Protein AF-A0A3R7FLR7-F1 (afdb_monomer_lite)

Radius of gyration: 26.0 Å; chains: 1; bounding box: 58×40×78 Å

Organism: Aphanomyces astaci (NCBI:txid112090)

Sequence (305 aa):
MIAMSFGPIDARSSDVTTRKYFITPIFLHVASAAGANMVLDEEVRGMRVRVHGRLDFVLVCGVTRICLVQPTDGDMTQAMADVLLACEAVADAEDAAVVYGIATDCLSWVFVKREPSHILTAEMSLQVDDDRHLTHESLQRVAETIHAMLMVMNKSFGEVRSLDPRSRTAALAQTASRALGANSAFRKCFEVHQRSFVTTMMHVWPIAAALASAVRGIPLPSCGHWTPDFPADRHYNTTPTISTDKLNVHLIPHTHDDPGWLLTVDQYFTQEVDYILDTVVTELQKDPNRRFMYVEQAFFQRWYG

Foldseek 3Di:
DPPDPDDQDPLVPLDPVSQLVVCVVLVVVLCVVQVWDKDAFDWFAAPLLRFIQTFGMWTGHPLAIEGEDEDNRRPQQVRQLSQFSNQQSCCRRVVNQWHWYWYDSPFKIWIWIDGPFFIDIDIAGFDADPSRDTDPVSSVVVSVVVNCSSCLPVVLVVVLVPDDPVCNVVSVVVSVVVSVVCVVVVCCVVVVVVPPPPDDDDDDDPPPPVVVVPPPPPPPPPPPPDDDDADPVNDDDLDDDDDPVDDRDDDEAEDDQRCTRRGHNVNSLVPPVLVVVVVVVVVCVVDVSDDYDYDRVSNVVVNPD

Structure (mmCIF, N/CA/C/O backbone):
data_AF-A0A3R7FLR7-F1
#
_entry.id   AF-A0A3R7FLR7-F1
#
loop_
_atom_site.group_PDB
_atom_site.id
_atom_site.type_symbol
_atom_site.label_atom_id
_atom_site.label_alt_id
_atom_site.label_comp_id
_atom_site.label_asym_id
_atom_site.label_entity_id
_atom_site.label_seq_id
_atom_site.pdbx_PDB_ins_code
_atom_site.Cartn_x
_atom_site.Cartn_y
_atom_site.Cartn_z
_atom_site.occupancy
_atom_site.B_iso_or_equiv
_atom_site.auth_seq_id
_atom_site.auth_comp_id
_atom_site.auth_asym_id
_atom_site.auth_atom_id
_atom_site.pdbx_PDB_model_num
ATOM 1 N N . MET A 1 1 ? 19.047 -7.543 30.570 1.00 29.02 1 MET A N 1
ATOM 2 C CA . MET A 1 1 ? 20.191 -8.220 29.929 1.00 29.02 1 MET A CA 1
ATOM 3 C C . MET A 1 1 ? 19.606 -9.353 29.104 1.00 29.02 1 MET A C 1
ATOM 5 O O . MET A 1 1 ? 19.078 -10.292 29.686 1.00 29.02 1 MET A O 1
ATOM 9 N N . ILE A 1 2 ? 19.542 -9.192 27.780 1.00 33.31 2 ILE A N 1
ATOM 10 C CA . ILE A 1 2 ? 18.995 -10.212 26.878 1.00 33.31 2 ILE A CA 1
ATOM 11 C C . ILE A 1 2 ? 20.067 -11.297 26.746 1.00 33.31 2 ILE A C 1
ATOM 13 O O . ILE A 1 2 ? 20.994 -11.163 25.960 1.00 33.31 2 ILE A O 1
ATOM 17 N N . ALA A 1 3 ? 19.973 -12.348 27.558 1.00 29.47 3 ALA A N 1
ATOM 18 C CA . ALA A 1 3 ? 20.674 -13.601 27.308 1.00 29.47 3 ALA A CA 1
ATOM 19 C C . ALA A 1 3 ? 19.721 -14.506 26.521 1.00 29.47 3 ALA A C 1
ATOM 21 O O . ALA A 1 3 ? 19.123 -15.428 27.066 1.00 29.47 3 ALA A O 1
ATOM 22 N N . MET A 1 4 ? 19.502 -14.177 25.248 1.00 42.75 4 MET A N 1
ATOM 23 C CA . MET A 1 4 ? 18.886 -15.112 24.314 1.00 42.75 4 MET A CA 1
ATOM 24 C C . MET A 1 4 ? 20.031 -15.832 23.620 1.00 42.75 4 MET A C 1
ATOM 26 O O . MET A 1 4 ? 20.779 -15.230 22.856 1.00 42.75 4 MET A O 1
ATOM 30 N N . SER A 1 5 ? 20.218 -17.106 23.954 1.00 35.47 5 SER A N 1
ATOM 31 C CA . SER A 1 5 ? 21.124 -17.988 23.230 1.00 35.47 5 SER A CA 1
ATOM 32 C C . SER A 1 5 ? 20.538 -18.225 21.839 1.00 35.47 5 SER A C 1
ATOM 34 O O . SER A 1 5 ? 19.760 -19.159 21.635 1.00 35.47 5 SER A O 1
ATOM 36 N N . PHE A 1 6 ? 20.850 -17.347 20.891 1.00 47.06 6 PHE A N 1
ATOM 37 C CA . PHE A 1 6 ? 20.602 -17.622 19.486 1.00 47.06 6 PHE A CA 1
ATOM 38 C C . PHE A 1 6 ? 21.570 -18.738 19.084 1.00 47.06 6 PHE A C 1
ATOM 40 O O . PHE A 1 6 ? 22.784 -18.564 19.146 1.00 47.06 6 PHE A O 1
ATOM 47 N N . GLY A 1 7 ? 21.046 -19.915 18.732 1.00 44.75 7 GLY A N 1
ATOM 48 C CA . GLY A 1 7 ? 21.822 -20.875 17.944 1.00 44.75 7 GLY A CA 1
ATOM 49 C C . GLY A 1 7 ? 22.237 -20.246 16.602 1.00 44.75 7 GLY A C 1
ATOM 50 O O . GLY A 1 7 ? 21.751 -19.160 16.272 1.00 44.75 7 GLY A O 1
ATOM 51 N N . PRO A 1 8 ? 23.122 -20.893 15.820 1.00 47.28 8 PRO A N 1
ATOM 52 C CA . PRO A 1 8 ? 23.585 -20.343 14.550 1.00 47.28 8 PRO A CA 1
ATOM 53 C C . PRO A 1 8 ? 22.390 -19.970 13.667 1.00 47.28 8 PRO A C 1
ATOM 55 O O . PRO A 1 8 ? 21.491 -20.772 13.418 1.00 47.28 8 PRO A O 1
ATOM 58 N N . ILE A 1 9 ? 22.379 -18.703 13.275 1.00 54.22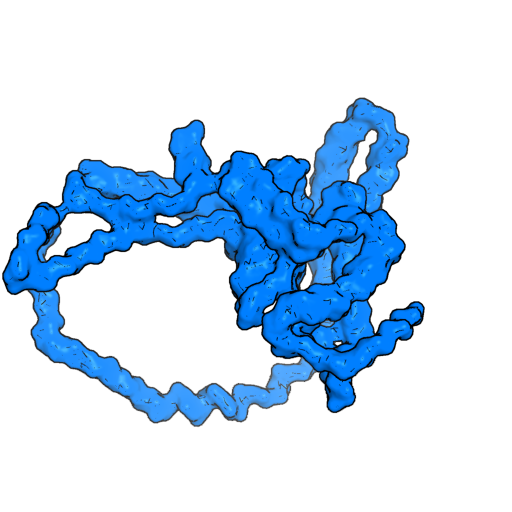 9 ILE A N 1
ATOM 59 C CA . ILE A 1 9 ? 21.252 -18.004 12.673 1.00 54.22 9 ILE A CA 1
ATOM 60 C C . ILE A 1 9 ? 21.119 -18.432 11.212 1.00 54.22 9 ILE A C 1
ATOM 62 O O . ILE A 1 9 ? 22.056 -18.252 10.436 1.00 54.22 9 ILE A O 1
ATOM 66 N N . ASP A 1 10 ? 19.945 -18.924 10.813 1.00 56.38 10 ASP A N 1
ATOM 67 C CA . ASP A 1 10 ? 19.584 -19.046 9.397 1.00 56.38 10 ASP A CA 1
ATOM 68 C C . ASP A 1 10 ? 18.580 -17.955 9.006 1.00 56.38 10 ASP A C 1
ATOM 70 O O . ASP A 1 10 ? 17.444 -18.213 8.617 1.00 56.38 10 ASP A O 1
ATOM 74 N N . ALA A 1 11 ? 19.003 -16.692 9.124 1.00 53.56 11 ALA A N 1
ATOM 75 C CA . ALA A 1 11 ? 18.242 -15.529 8.651 1.00 53.56 11 ALA A CA 1
ATOM 76 C C . ALA A 1 11 ? 18.077 -15.513 7.118 1.00 53.56 11 ALA A C 1
ATOM 78 O O . ALA A 1 11 ? 17.397 -14.652 6.577 1.00 53.56 11 ALA A O 1
ATOM 79 N N . ARG A 1 12 ? 18.707 -16.465 6.417 1.00 54.91 12 ARG A N 1
ATOM 80 C CA . ARG A 1 12 ? 18.528 -16.718 4.985 1.00 54.91 12 ARG A CA 1
ATOM 81 C C . ARG A 1 12 ? 17.619 -17.916 4.713 1.00 54.91 12 ARG A C 1
ATOM 83 O O . ARG A 1 12 ? 17.456 -18.277 3.549 1.00 54.91 12 ARG A O 1
ATOM 90 N N . SER A 1 13 ? 17.034 -18.519 5.752 1.00 62.72 13 SER A N 1
ATOM 91 C CA . SER A 1 13 ? 16.074 -19.601 5.587 1.00 62.72 13 SER A CA 1
ATOM 92 C C . SER A 1 13 ? 14.927 -19.102 4.722 1.00 62.72 13 SER A C 1
ATOM 94 O O . SER A 1 13 ? 14.307 -18.078 5.023 1.00 62.72 13 SER A O 1
ATOM 96 N N . SER A 1 14 ? 14.645 -19.825 3.641 1.00 62.88 14 SER A N 1
ATOM 97 C CA . SER A 1 14 ? 13.494 -19.559 2.779 1.00 62.88 14 SER A CA 1
ATOM 98 C C . SER A 1 14 ? 12.171 -19.846 3.495 1.00 62.88 14 SER A C 1
ATOM 100 O O . SER A 1 14 ? 11.143 -19.288 3.113 1.00 62.88 14 SER A O 1
ATOM 102 N N . ASP A 1 15 ? 12.193 -20.616 4.587 1.00 70.81 15 ASP A N 1
ATOM 103 C CA . ASP A 1 15 ? 11.013 -20.936 5.383 1.00 70.81 15 ASP A CA 1
ATOM 104 C C . ASP A 1 15 ? 10.566 -19.751 6.257 1.00 70.81 15 ASP A C 1
ATOM 106 O O . ASP A 1 15 ? 11.230 -19.348 7.218 1.00 70.81 15 ASP A O 1
ATOM 110 N N . VAL A 1 16 ? 9.382 -19.224 5.934 1.00 68.81 16 VAL A N 1
ATOM 111 C CA . VAL A 1 16 ? 8.694 -18.154 6.675 1.00 68.81 16 VAL A CA 1
ATOM 112 C C . VAL A 1 16 ? 8.513 -18.538 8.148 1.00 68.81 16 VAL A C 1
ATOM 114 O O . VAL A 1 16 ? 8.672 -17.694 9.026 1.00 68.81 16 VAL A O 1
ATOM 117 N N . THR A 1 17 ? 8.242 -19.811 8.446 1.00 72.69 17 THR A N 1
ATOM 118 C CA . THR A 1 17 ? 7.998 -20.293 9.815 1.00 72.69 17 THR A CA 1
ATOM 119 C C . THR A 1 17 ? 9.243 -20.133 10.685 1.00 72.69 17 THR A C 1
ATOM 121 O O . THR A 1 17 ? 9.179 -19.603 11.795 1.00 72.69 17 THR A O 1
ATOM 124 N N . THR A 1 18 ? 10.402 -20.521 10.155 1.00 74.19 18 THR A N 1
ATOM 125 C CA . THR A 1 18 ? 11.703 -20.322 10.802 1.00 74.19 18 THR A CA 1
ATOM 126 C C . THR A 1 18 ? 11.975 -18.834 11.064 1.00 74.19 18 THR A C 1
ATOM 128 O O . THR A 1 18 ? 12.400 -18.468 12.164 1.00 74.19 18 THR A O 1
ATOM 131 N N . ARG A 1 19 ? 11.654 -17.953 10.106 1.00 75.75 19 ARG A N 1
ATOM 132 C CA . ARG A 1 19 ? 11.790 -16.494 10.275 1.00 75.75 19 ARG A CA 1
ATOM 133 C C . ARG A 1 19 ? 10.839 -15.927 11.338 1.00 75.75 19 ARG A C 1
ATOM 135 O O . ARG A 1 19 ? 11.253 -15.049 12.098 1.00 75.75 19 ARG A O 1
ATOM 142 N N . LYS A 1 20 ? 9.612 -16.449 11.463 1.00 80.44 20 LYS A N 1
ATOM 143 C CA . LYS A 1 20 ? 8.661 -16.069 12.529 1.00 80.44 20 LYS A CA 1
ATOM 144 C C . LYS A 1 20 ? 9.235 -16.358 13.912 1.00 80.44 20 LYS A C 1
ATOM 146 O O . LYS A 1 20 ? 9.257 -15.472 14.770 1.00 80.44 20 LYS A O 1
ATOM 151 N N . TYR A 1 21 ? 9.767 -17.563 14.127 1.00 80.50 21 TYR A N 1
ATOM 152 C CA . TYR A 1 21 ? 10.400 -17.932 15.400 1.00 80.50 21 TYR A CA 1
ATOM 153 C C . TYR A 1 21 ? 11.603 -17.054 15.744 1.00 80.50 21 TYR A C 1
ATOM 155 O O . TYR A 1 21 ? 11.857 -16.809 16.921 1.00 80.50 21 TYR A O 1
ATOM 163 N N . PHE A 1 22 ? 12.316 -16.555 14.734 1.00 78.12 22 PHE A N 1
ATOM 164 C CA . PHE A 1 22 ? 13.468 -15.687 14.933 1.00 78.12 22 PHE A CA 1
ATOM 165 C C . PHE A 1 22 ? 13.095 -14.288 15.433 1.00 78.12 22 PHE A C 1
ATOM 167 O O . PHE A 1 22 ? 13.733 -13.780 16.354 1.00 78.12 22 PHE A O 1
ATOM 174 N N . ILE A 1 23 ? 12.067 -13.660 14.852 1.00 83.50 23 ILE A N 1
ATOM 175 C CA . ILE A 1 23 ? 11.676 -12.294 15.234 1.00 83.50 23 ILE A CA 1
ATOM 176 C C . ILE A 1 23 ? 10.808 -12.259 16.495 1.00 83.50 23 ILE A C 1
ATOM 178 O O . ILE A 1 23 ? 10.868 -11.290 17.252 1.00 83.50 23 ILE A O 1
ATOM 182 N N . THR A 1 24 ? 10.049 -13.327 16.768 1.00 85.06 24 THR A N 1
ATOM 183 C CA . THR A 1 24 ? 9.118 -13.417 17.910 1.00 85.06 24 THR A CA 1
ATOM 184 C C . THR A 1 24 ? 9.724 -12.959 19.247 1.00 85.06 24 THR A C 1
ATOM 186 O O . THR A 1 24 ? 9.066 -12.194 19.951 1.00 85.06 24 THR A O 1
ATOM 189 N N . PRO A 1 25 ? 10.959 -13.339 19.634 1.00 86.00 25 PRO A N 1
ATOM 190 C CA . PRO A 1 25 ? 11.536 -12.927 20.910 1.00 86.00 25 PRO A CA 1
ATOM 191 C C . PRO A 1 25 ? 11.783 -11.416 21.019 1.00 86.00 25 PRO A C 1
ATOM 193 O O . PRO A 1 25 ? 11.638 -10.858 22.107 1.00 86.00 25 PRO A O 1
ATOM 196 N N . ILE A 1 26 ? 12.101 -10.742 19.906 1.00 86.75 26 ILE A N 1
ATOM 197 C CA . ILE A 1 26 ? 12.243 -9.278 19.852 1.00 86.75 26 ILE A CA 1
ATOM 198 C C . ILE A 1 26 ? 10.891 -8.638 20.174 1.00 86.75 26 ILE A C 1
ATOM 200 O O . ILE A 1 26 ? 10.790 -7.799 21.070 1.00 86.75 26 ILE A O 1
ATOM 204 N N . PHE A 1 27 ? 9.839 -9.087 19.488 1.00 88.75 27 PHE A N 1
ATOM 205 C CA . PHE A 1 27 ? 8.481 -8.583 19.672 1.00 88.75 27 PHE A CA 1
ATOM 206 C C . PHE A 1 27 ? 7.934 -8.877 21.062 1.00 88.75 27 PHE A C 1
ATOM 208 O O . PHE A 1 27 ? 7.370 -7.986 21.688 1.00 88.75 27 PHE A O 1
ATOM 215 N N . LEU A 1 28 ? 8.163 -10.079 21.590 1.00 86.62 28 LEU A N 1
ATOM 216 C CA . LEU A 1 28 ? 7.751 -10.452 22.939 1.00 86.62 28 LEU A CA 1
ATOM 217 C C . LEU A 1 28 ? 8.452 -9.593 24.000 1.00 86.62 28 LEU A C 1
ATOM 219 O O . LEU A 1 28 ? 7.818 -9.159 24.963 1.00 86.62 28 LEU A O 1
ATOM 223 N N . HIS A 1 29 ? 9.745 -9.306 23.813 1.00 86.44 29 HIS A N 1
ATOM 224 C CA . HIS A 1 29 ? 10.489 -8.418 24.700 1.00 86.44 29 HIS A CA 1
ATOM 225 C C . HIS A 1 29 ? 9.919 -6.996 24.681 1.00 86.44 29 HIS A C 1
ATOM 227 O O . HIS A 1 29 ? 9.624 -6.440 25.740 1.00 86.44 29 HIS A O 1
ATOM 233 N N . VAL A 1 30 ? 9.714 -6.429 23.488 1.00 88.81 30 VAL A N 1
ATOM 234 C CA . VAL A 1 30 ? 9.149 -5.083 23.332 1.00 88.81 30 VAL A CA 1
ATOM 235 C C . VAL A 1 30 ? 7.723 -5.019 23.877 1.00 88.81 30 VAL A C 1
ATOM 237 O O . VAL A 1 30 ? 7.394 -4.080 24.598 1.00 88.81 30 VAL A O 1
ATOM 240 N N . ALA A 1 31 ? 6.896 -6.030 23.605 1.00 87.81 31 ALA A N 1
ATOM 241 C CA . ALA A 1 31 ? 5.531 -6.127 24.105 1.00 87.81 31 ALA A CA 1
ATOM 242 C C . ALA A 1 31 ? 5.497 -6.151 25.636 1.00 87.81 31 ALA A C 1
ATOM 244 O O . ALA A 1 31 ? 4.783 -5.362 26.254 1.00 87.81 31 ALA A O 1
ATOM 245 N N . SER A 1 32 ? 6.339 -6.982 26.257 1.00 87.88 32 SER A N 1
ATOM 246 C CA . SER A 1 32 ? 6.462 -7.047 27.713 1.00 87.88 32 SER A CA 1
ATOM 247 C C . SER A 1 32 ? 6.948 -5.729 28.316 1.00 87.88 32 SER A C 1
ATOM 249 O O . SER A 1 32 ? 6.426 -5.322 29.352 1.00 87.88 32 SER A O 1
ATOM 251 N N . ALA A 1 33 ? 7.932 -5.066 27.702 1.00 84.81 33 ALA A N 1
ATOM 252 C CA . ALA A 1 33 ? 8.451 -3.786 28.182 1.00 84.81 33 ALA A CA 1
ATOM 253 C C . ALA A 1 33 ? 7.414 -2.658 28.050 1.00 84.81 33 ALA A C 1
ATOM 255 O O . ALA A 1 33 ? 7.333 -1.780 28.908 1.00 84.81 33 ALA A O 1
ATOM 256 N N . ALA A 1 34 ? 6.599 -2.710 26.996 1.00 83.06 34 ALA A N 1
ATOM 257 C CA . ALA A 1 34 ? 5.580 -1.717 26.694 1.00 83.06 34 ALA A CA 1
ATOM 258 C C . ALA A 1 34 ? 4.224 -1.960 27.376 1.00 83.06 34 ALA A C 1
ATOM 260 O O . ALA A 1 34 ? 3.354 -1.090 27.319 1.00 83.06 34 ALA A O 1
ATOM 261 N N . GLY A 1 35 ? 4.004 -3.140 27.964 1.00 86.19 35 GLY A N 1
ATOM 262 C CA . GLY A 1 35 ? 2.664 -3.583 28.358 1.00 86.19 35 GLY A CA 1
ATOM 263 C C . GLY A 1 35 ? 1.711 -3.705 27.161 1.00 86.19 35 GLY A C 1
ATOM 264 O O . GLY A 1 35 ? 0.524 -3.409 27.286 1.00 86.19 35 GLY A O 1
ATOM 265 N N . ALA A 1 36 ? 2.240 -4.063 25.989 1.00 87.56 36 ALA A N 1
ATOM 266 C CA . ALA A 1 36 ? 1.476 -4.265 24.766 1.00 87.56 36 ALA A CA 1
ATOM 267 C C . ALA A 1 36 ? 1.053 -5.732 24.623 1.00 87.56 36 ALA A C 1
ATOM 269 O O . ALA A 1 36 ? 1.766 -6.643 25.043 1.00 87.56 36 ALA A O 1
ATOM 270 N N . ASN A 1 37 ? -0.089 -5.954 23.983 1.00 88.94 37 ASN A N 1
ATOM 271 C CA . ASN A 1 37 ? -0.525 -7.281 23.572 1.00 88.94 37 ASN A CA 1
ATOM 272 C C . ASN A 1 37 ? 0.067 -7.613 22.202 1.00 88.94 37 ASN A C 1
ATOM 274 O O . ASN A 1 37 ? 0.193 -6.732 21.353 1.00 88.94 37 ASN A O 1
ATOM 278 N N . MET A 1 38 ? 0.400 -8.882 21.987 1.00 88.94 38 MET A N 1
ATOM 279 C CA . MET A 1 38 ? 0.870 -9.389 20.702 1.00 88.94 38 MET A CA 1
ATOM 280 C C . MET A 1 38 ? -0.151 -10.383 20.151 1.00 88.94 38 MET A C 1
ATOM 282 O O . MET A 1 38 ? -0.531 -11.322 20.850 1.00 88.94 38 MET A O 1
ATOM 286 N N . VAL A 1 39 ? -0.583 -10.166 18.914 1.00 88.38 39 VAL A N 1
ATOM 287 C CA . VAL A 1 39 ? -1.470 -11.051 18.152 1.00 88.38 39 VAL A CA 1
ATOM 288 C C . VAL A 1 39 ? -0.678 -11.606 16.971 1.00 88.38 39 VAL A C 1
ATOM 290 O O . VAL A 1 39 ? 0.143 -10.895 16.393 1.00 88.38 39 VAL A O 1
ATOM 293 N N . LEU A 1 40 ? -0.880 -12.882 16.656 1.00 86.81 40 LEU A N 1
ATOM 294 C CA . LEU A 1 40 ? -0.225 -13.583 15.552 1.00 86.81 40 LEU A CA 1
ATOM 295 C C . LEU A 1 40 ? -1.254 -13.894 14.468 1.00 86.81 40 LEU A C 1
ATOM 297 O O . LEU A 1 40 ? -2.390 -14.223 14.811 1.00 86.81 40 LEU A O 1
ATOM 301 N N . ASP A 1 41 ? -0.829 -13.841 13.206 1.00 86.06 41 ASP A N 1
ATOM 302 C CA . ASP A 1 41 ? -1.612 -14.259 12.035 1.00 86.06 41 ASP A CA 1
ATOM 303 C C . ASP A 1 41 ? -3.019 -13.626 11.987 1.00 86.06 41 ASP A C 1
ATOM 305 O O . ASP A 1 41 ? -4.042 -14.309 11.899 1.00 86.06 41 ASP A O 1
ATOM 309 N N . GLU A 1 42 ? -3.075 -12.297 12.082 1.00 88.12 42 GLU A N 1
ATOM 310 C CA . GLU A 1 42 ? -4.327 -11.538 12.053 1.00 88.12 42 GLU A CA 1
ATOM 311 C C . GLU A 1 42 ? -4.706 -11.163 10.614 1.00 88.12 42 GLU A C 1
ATOM 313 O O . GLU A 1 42 ? -3.869 -10.728 9.822 1.00 88.12 42 GLU A O 1
ATOM 318 N N . GLU A 1 43 ? -5.990 -11.287 10.272 1.00 87.81 43 GLU A N 1
ATOM 319 C CA . GLU A 1 43 ? -6.536 -10.764 9.019 1.00 87.81 43 GLU A CA 1
ATOM 320 C C . GLU A 1 43 ? -7.500 -9.615 9.318 1.00 87.81 43 GLU A C 1
ATOM 322 O O . GLU A 1 43 ? -8.452 -9.768 10.087 1.00 87.81 43 GLU A O 1
ATOM 327 N N . VAL A 1 44 ? -7.267 -8.465 8.688 1.00 87.62 44 VAL A N 1
ATOM 328 C CA . VAL A 1 44 ? -8.076 -7.258 8.866 1.00 87.62 44 VAL A CA 1
ATOM 329 C C . VAL A 1 44 ? -8.712 -6.870 7.542 1.00 87.62 44 VAL A C 1
ATOM 331 O O . VAL A 1 44 ? -8.042 -6.767 6.516 1.00 87.62 44 VAL A O 1
ATOM 334 N N . ARG A 1 45 ? -10.027 -6.639 7.553 1.00 86.94 45 ARG A N 1
ATOM 335 C CA . ARG A 1 45 ? -10.799 -6.303 6.355 1.00 86.94 45 ARG A CA 1
ATOM 336 C C . ARG A 1 45 ? -11.233 -4.841 6.379 1.00 86.94 45 ARG A C 1
ATOM 338 O O . ARG A 1 45 ? -12.065 -4.465 7.201 1.00 86.94 45 ARG A O 1
ATOM 345 N N . GLY A 1 46 ? -10.735 -4.052 5.431 1.00 82.50 46 GLY A N 1
ATOM 346 C CA . GLY A 1 46 ? -11.190 -2.679 5.216 1.00 82.50 46 GLY A CA 1
ATOM 347 C C . GLY A 1 46 ? -12.617 -2.650 4.661 1.00 82.50 46 GLY A C 1
ATOM 348 O O . GLY A 1 46 ? -12.916 -3.300 3.655 1.00 82.50 46 GLY A O 1
ATOM 349 N N . MET A 1 47 ? -13.510 -1.901 5.308 1.00 77.50 47 MET A N 1
ATOM 350 C CA . MET A 1 47 ? -14.917 -1.770 4.916 1.00 77.50 47 MET A CA 1
ATOM 351 C C . MET A 1 47 ? -15.121 -0.862 3.691 1.00 77.50 47 MET A C 1
ATOM 353 O O . MET A 1 47 ? -15.881 -1.215 2.789 1.00 77.50 47 MET A O 1
ATOM 357 N N . ARG A 1 48 ? -14.440 0.288 3.640 1.00 71.88 48 ARG A N 1
ATOM 358 C CA . ARG A 1 48 ? -14.465 1.267 2.539 1.00 71.88 48 ARG A CA 1
ATOM 359 C C . ARG A 1 48 ? -13.397 0.981 1.486 1.00 71.88 48 ARG A C 1
ATOM 361 O O . ARG A 1 48 ? -13.628 1.196 0.301 1.00 71.88 48 ARG A O 1
ATOM 368 N N . VAL A 1 49 ? -12.217 0.513 1.893 1.00 70.25 49 VAL A N 1
ATOM 369 C CA . VAL A 1 49 ? -11.116 0.209 0.959 1.00 70.25 49 VAL A CA 1
ATOM 370 C C . VAL A 1 49 ? -11.336 -1.147 0.270 1.00 70.25 49 VAL A C 1
ATOM 372 O O . VAL A 1 49 ? -10.840 -1.362 -0.826 1.00 70.25 49 VAL A O 1
ATOM 375 N N . ARG A 1 50 ? -12.133 -2.056 0.858 1.00 76.88 50 ARG A N 1
ATOM 376 C CA . ARG A 1 50 ? -12.346 -3.436 0.365 1.00 76.88 50 ARG A CA 1
ATOM 377 C C . ARG A 1 50 ? -11.046 -4.225 0.148 1.00 76.88 50 ARG A C 1
ATOM 379 O O . ARG A 1 50 ? -10.998 -5.125 -0.686 1.00 76.88 50 ARG A O 1
ATOM 386 N N . VAL A 1 51 ? -10.019 -3.910 0.933 1.00 76.88 51 VAL A N 1
ATOM 387 C CA . VAL A 1 51 ? -8.729 -4.609 0.964 1.00 76.88 51 VAL A CA 1
ATOM 388 C C . VAL A 1 51 ? -8.673 -5.525 2.187 1.00 76.88 51 VAL A C 1
ATOM 390 O O . VAL A 1 51 ? -9.239 -5.217 3.240 1.00 76.88 51 VAL A O 1
ATOM 393 N N . HIS A 1 52 ? -8.010 -6.667 2.023 1.00 82.25 52 HIS A N 1
ATOM 394 C CA . HIS A 1 52 ? -7.738 -7.636 3.079 1.00 82.25 52 HIS A CA 1
ATOM 395 C C . HIS A 1 52 ? -6.259 -7.553 3.458 1.00 82.25 52 HIS A C 1
ATOM 397 O O . HIS A 1 52 ? -5.399 -7.953 2.678 1.00 82.25 52 HIS A O 1
ATOM 403 N N . GLY A 1 53 ? -5.967 -7.023 4.642 1.00 80.88 53 GLY A N 1
ATOM 404 C CA . GLY A 1 53 ? -4.626 -7.013 5.210 1.00 80.88 53 GLY A CA 1
ATOM 405 C C . GLY A 1 53 ? -4.340 -8.324 5.926 1.00 80.88 53 GLY A C 1
ATOM 406 O O . GLY A 1 53 ? -5.056 -8.661 6.867 1.00 80.88 53 GLY A O 1
ATOM 407 N N . ARG A 1 54 ? -3.300 -9.049 5.510 1.00 85.62 54 ARG A N 1
ATOM 408 C CA . ARG A 1 54 ? -2.788 -10.226 6.228 1.00 85.62 54 ARG A CA 1
ATOM 409 C C . ARG A 1 54 ? -1.542 -9.837 7.004 1.00 85.62 54 ARG A C 1
ATOM 411 O O . ARG A 1 54 ? -0.610 -9.297 6.421 1.00 85.62 54 ARG A O 1
ATOM 418 N N . LEU A 1 55 ? -1.550 -10.093 8.305 1.00 87.75 55 LEU A N 1
ATOM 419 C CA . LEU A 1 55 ? -0.530 -9.639 9.242 1.00 87.75 55 LEU A CA 1
ATOM 420 C C . LEU A 1 55 ? 0.074 -10.836 9.962 1.00 87.75 55 LEU A C 1
ATOM 422 O O . LEU A 1 55 ? -0.648 -11.606 10.586 1.00 87.75 55 LEU A O 1
ATOM 426 N N . ASP A 1 56 ? 1.397 -10.961 9.934 1.00 86.75 56 ASP A N 1
ATOM 427 C CA . ASP A 1 56 ? 2.092 -12.026 10.659 1.00 86.75 56 ASP A CA 1
ATOM 428 C C . ASP A 1 56 ? 2.108 -11.747 12.164 1.00 86.75 56 ASP A C 1
ATOM 430 O O . ASP A 1 56 ? 1.897 -12.647 12.977 1.00 86.75 56 ASP A O 1
ATOM 434 N N . PHE A 1 57 ? 2.339 -10.483 12.536 1.00 87.88 57 PHE A N 1
ATOM 435 C CA . PHE A 1 57 ? 2.317 -10.028 13.922 1.00 87.88 57 PHE A CA 1
ATOM 436 C C . PHE A 1 57 ? 1.608 -8.686 14.023 1.00 87.88 57 PHE A C 1
ATOM 438 O O . PHE A 1 57 ? 1.781 -7.800 13.185 1.00 87.88 57 PHE A O 1
ATOM 445 N N . VAL A 1 58 ? 0.882 -8.499 15.117 1.00 88.62 58 VAL A N 1
ATOM 446 C CA . VAL A 1 58 ? 0.340 -7.204 15.506 1.00 88.62 58 VAL A CA 1
ATOM 447 C C . VAL A 1 58 ? 0.695 -6.931 16.955 1.00 88.62 58 VAL A C 1
ATOM 449 O O . VAL A 1 58 ? 0.360 -7.706 17.849 1.00 88.62 58 VAL A O 1
ATOM 452 N N . LEU A 1 59 ? 1.351 -5.798 17.198 1.00 90.31 59 LEU A N 1
ATOM 453 C CA . LEU A 1 59 ? 1.495 -5.248 18.540 1.00 90.31 59 LEU A CA 1
ATOM 454 C C . LEU A 1 59 ? 0.412 -4.207 18.796 1.00 90.31 59 LEU A C 1
ATOM 456 O O . LEU A 1 59 ? 0.280 -3.243 18.043 1.00 90.31 59 LEU A O 1
ATOM 460 N N . VAL A 1 60 ? -0.313 -4.372 19.898 1.00 87.31 60 VAL A N 1
ATOM 461 C CA . VAL A 1 60 ? -1.402 -3.488 20.313 1.00 87.31 60 VAL A CA 1
ATOM 462 C C . VAL A 1 60 ? -1.082 -2.900 21.683 1.00 87.31 60 VAL A C 1
ATOM 464 O O . VAL A 1 60 ? -1.016 -3.617 22.681 1.00 87.31 60 VAL A O 1
ATOM 467 N N . CYS A 1 61 ? -0.906 -1.582 21.753 1.00 84.44 61 CYS A N 1
ATOM 468 C CA . CYS A 1 61 ? -0.700 -0.851 23.004 1.00 84.44 61 CYS A CA 1
ATOM 469 C C . CYS A 1 61 ? -1.674 0.330 23.084 1.00 84.44 61 CYS A C 1
ATOM 471 O O . CYS A 1 61 ? -1.490 1.356 22.427 1.00 84.44 61 CYS A O 1
ATOM 473 N N . GLY A 1 62 ? -2.731 0.192 23.888 1.00 81.75 62 GLY A N 1
ATOM 474 C CA . GLY A 1 62 ? -3.788 1.201 23.968 1.00 81.75 62 GLY A CA 1
ATOM 475 C C . GLY A 1 62 ? -4.519 1.349 22.631 1.00 81.75 62 GLY A C 1
ATOM 476 O O . GLY A 1 62 ? -5.211 0.428 22.217 1.00 81.75 62 GLY A O 1
ATOM 477 N N . VAL A 1 63 ? -4.367 2.508 21.986 1.00 75.19 63 VAL A N 1
ATOM 478 C CA . VAL A 1 63 ? -4.918 2.810 20.646 1.00 75.19 63 VAL A CA 1
ATOM 479 C C . VAL A 1 63 ? -3.878 2.664 19.530 1.00 75.19 63 VAL A C 1
ATOM 481 O O . VAL A 1 63 ? -4.195 2.848 18.361 1.00 75.19 63 VAL A O 1
ATOM 484 N N . THR A 1 64 ? -2.621 2.389 19.880 1.00 81.25 64 THR A N 1
ATOM 485 C CA . THR A 1 64 ? -1.545 2.230 18.904 1.00 81.25 64 THR A CA 1
ATOM 486 C C . THR A 1 64 ? -1.485 0.787 18.443 1.00 81.25 64 THR A C 1
ATOM 488 O O . THR A 1 64 ? -1.352 -0.122 19.268 1.00 81.25 64 THR A O 1
ATOM 491 N N . ARG A 1 65 ? -1.493 0.599 17.124 1.00 85.44 65 ARG A N 1
ATOM 492 C CA . ARG A 1 65 ? -1.225 -0.683 16.476 1.00 85.44 65 ARG A CA 1
ATOM 493 C C . ARG A 1 65 ? 0.023 -0.598 15.610 1.00 85.44 65 ARG A C 1
ATOM 495 O O . ARG A 1 65 ? 0.188 0.358 14.851 1.00 85.44 65 ARG A O 1
ATOM 502 N N . ILE A 1 66 ? 0.879 -1.608 15.731 1.00 91.94 66 ILE A N 1
ATOM 503 C CA . ILE A 1 66 ? 1.994 -1.853 14.817 1.00 91.94 66 ILE A CA 1
ATOM 504 C C . ILE A 1 66 ? 1.719 -3.168 14.103 1.00 91.94 66 ILE A C 1
ATOM 506 O O . ILE A 1 66 ? 1.639 -4.215 14.743 1.00 91.94 66 ILE A O 1
ATOM 510 N N . CYS A 1 67 ? 1.574 -3.084 12.791 1.00 92.31 67 CYS A N 1
ATOM 511 C CA . CYS A 1 67 ? 1.290 -4.185 11.890 1.00 92.31 67 CYS A CA 1
ATOM 512 C C . CYS A 1 67 ? 2.599 -4.695 11.287 1.00 92.31 67 CYS A C 1
ATOM 514 O O . CYS A 1 67 ? 3.385 -3.889 10.797 1.00 92.31 67 CYS A O 1
ATOM 516 N N . LEU A 1 68 ? 2.851 -6.000 11.304 1.00 92.44 68 LEU A N 1
ATOM 517 C CA . LEU A 1 68 ? 4.051 -6.580 10.709 1.00 92.44 68 LEU A CA 1
ATOM 518 C C . LEU A 1 68 ? 3.708 -7.589 9.623 1.00 92.44 68 LEU A C 1
ATOM 520 O O . LEU A 1 68 ? 2.850 -8.448 9.825 1.00 92.44 68 LEU A O 1
ATOM 524 N N . VAL A 1 69 ? 4.457 -7.519 8.523 1.00 88.69 69 VAL A N 1
ATOM 525 C CA . VAL A 1 69 ? 4.470 -8.534 7.467 1.00 88.69 69 VAL A CA 1
ATOM 526 C C . VAL A 1 69 ? 5.915 -8.919 7.160 1.00 88.69 69 VAL A C 1
ATOM 528 O O . VAL A 1 69 ? 6.809 -8.075 7.074 1.00 88.69 69 VAL A O 1
ATOM 531 N N . GLN A 1 70 ? 6.164 -10.211 7.012 1.00 85.50 70 GLN A N 1
ATOM 532 C CA . GLN A 1 70 ? 7.424 -10.752 6.529 1.00 85.50 70 GLN A CA 1
ATOM 533 C C . GLN A 1 70 ? 7.310 -11.047 5.029 1.00 85.50 70 GLN A C 1
ATOM 535 O O . GLN A 1 70 ? 6.264 -11.505 4.571 1.00 85.50 70 GLN A O 1
ATOM 540 N N . PRO A 1 71 ? 8.376 -10.832 4.241 1.00 82.12 71 PRO A N 1
ATOM 541 C CA . PRO A 1 71 ? 8.347 -11.129 2.820 1.00 82.12 71 PRO A CA 1
ATOM 542 C C . PRO A 1 71 ? 8.135 -12.616 2.580 1.00 82.12 71 PRO A C 1
ATOM 544 O O . PRO A 1 71 ? 8.780 -13.469 3.206 1.00 82.12 71 PRO A O 1
ATOM 547 N N . THR A 1 72 ? 7.282 -12.907 1.604 1.00 75.12 72 THR A N 1
ATOM 548 C CA . THR A 1 72 ? 7.253 -14.207 0.935 1.00 75.12 72 THR A CA 1
ATOM 549 C C . THR A 1 72 ? 8.378 -14.214 -0.103 1.00 75.12 72 THR A C 1
ATOM 551 O O . THR A 1 72 ? 8.626 -13.201 -0.749 1.00 75.12 72 THR A O 1
ATOM 554 N N . ASP A 1 73 ? 9.139 -15.306 -0.190 1.00 69.94 73 ASP A N 1
ATOM 555 C CA . ASP A 1 73 ? 10.264 -15.476 -1.131 1.00 69.94 73 ASP A CA 1
ATOM 556 C C . ASP A 1 73 ? 11.403 -14.433 -1.058 1.00 69.94 73 ASP A C 1
ATOM 558 O O . ASP A 1 73 ? 12.276 -14.392 -1.923 1.00 69.94 73 ASP A O 1
ATOM 562 N N . GLY A 1 74 ? 11.454 -13.630 0.011 1.00 70.75 74 GLY A N 1
ATOM 563 C CA . GLY A 1 74 ? 12.502 -12.626 0.228 1.00 70.75 74 GLY A CA 1
ATOM 564 C C . GLY A 1 74 ? 12.298 -11.310 -0.531 1.00 70.75 74 GLY A C 1
ATOM 565 O O . GLY A 1 74 ? 13.190 -10.463 -0.507 1.00 70.75 74 GLY A O 1
ATOM 566 N N . ASP A 1 75 ? 11.142 -11.102 -1.171 1.00 81.62 75 ASP A N 1
ATOM 567 C CA . ASP A 1 75 ? 10.820 -9.833 -1.829 1.00 81.62 75 ASP A CA 1
ATOM 568 C C . ASP A 1 75 ? 10.356 -8.781 -0.807 1.00 81.62 75 ASP A C 1
ATOM 570 O O . ASP A 1 75 ? 9.195 -8.716 -0.391 1.00 81.62 75 ASP A O 1
ATOM 574 N N . MET A 1 76 ? 11.296 -7.932 -0.393 1.00 84.31 76 MET A N 1
ATOM 575 C CA . MET A 1 76 ? 11.032 -6.828 0.531 1.00 84.31 76 MET A CA 1
ATOM 576 C C . MET A 1 76 ? 10.126 -5.740 -0.057 1.00 84.31 76 MET A C 1
ATOM 578 O O . MET A 1 76 ? 9.444 -5.053 0.703 1.00 84.31 76 MET A O 1
ATOM 582 N N . THR A 1 77 ? 10.094 -5.567 -1.381 1.00 83.31 77 THR A N 1
ATOM 583 C CA . THR A 1 77 ? 9.199 -4.598 -2.026 1.00 83.31 77 THR A CA 1
ATOM 584 C C . THR A 1 77 ? 7.756 -5.067 -1.919 1.00 83.31 77 THR A C 1
ATOM 586 O O . THR A 1 77 ? 6.889 -4.275 -1.542 1.00 83.31 77 THR A O 1
ATOM 589 N N . GLN A 1 78 ? 7.515 -6.357 -2.153 1.00 84.56 78 GLN A N 1
ATOM 590 C CA . GLN A 1 78 ? 6.200 -6.954 -1.951 1.00 84.56 78 GLN A CA 1
ATOM 591 C C . GLN A 1 78 ? 5.775 -6.895 -0.479 1.00 84.56 78 GLN A C 1
ATOM 593 O O . GLN A 1 78 ? 4.672 -6.443 -0.187 1.00 84.56 78 GLN A O 1
ATOM 598 N N . ALA A 1 79 ? 6.668 -7.234 0.458 1.00 86.44 79 ALA A N 1
ATOM 599 C CA . ALA A 1 79 ? 6.368 -7.118 1.888 1.00 86.44 79 ALA A CA 1
ATOM 600 C C . ALA A 1 79 ? 5.984 -5.693 2.295 1.00 86.44 79 ALA A C 1
ATOM 602 O O . ALA A 1 79 ? 5.076 -5.498 3.098 1.00 86.44 79 ALA A O 1
ATOM 603 N N . MET A 1 80 ? 6.662 -4.683 1.743 1.00 87.00 80 MET A N 1
ATOM 604 C CA . MET A 1 80 ? 6.328 -3.288 2.009 1.00 87.00 80 MET A CA 1
ATOM 605 C C . MET A 1 80 ? 4.925 -2.941 1.494 1.00 87.00 80 MET A C 1
ATOM 607 O O . MET A 1 80 ? 4.157 -2.316 2.226 1.00 87.00 80 MET A O 1
ATOM 611 N N . ALA A 1 81 ? 4.577 -3.364 0.275 1.00 86.06 81 ALA A N 1
ATOM 612 C CA . ALA A 1 81 ? 3.237 -3.174 -0.279 1.00 86.06 81 ALA A CA 1
ATOM 613 C C . ALA A 1 81 ? 2.167 -3.868 0.584 1.00 86.06 81 ALA A C 1
ATOM 615 O O . ALA A 1 81 ? 1.177 -3.241 0.955 1.00 86.06 81 ALA A O 1
ATOM 616 N N . ASP A 1 82 ? 2.411 -5.111 1.004 1.00 89.06 82 ASP A N 1
ATOM 617 C CA . ASP A 1 82 ? 1.498 -5.871 1.863 1.00 89.06 82 ASP A CA 1
ATOM 618 C C . ASP A 1 82 ? 1.290 -5.196 3.229 1.00 89.06 82 ASP A C 1
ATOM 620 O O . ASP A 1 82 ? 0.155 -5.074 3.699 1.00 89.06 82 ASP A O 1
ATOM 624 N N . VAL A 1 83 ? 2.362 -4.684 3.853 1.00 91.38 83 VAL A N 1
ATOM 625 C CA . VAL A 1 83 ? 2.265 -3.892 5.093 1.00 91.38 83 VAL A CA 1
ATOM 626 C C . VAL A 1 83 ? 1.381 -2.673 4.892 1.00 91.38 83 VAL A C 1
ATOM 628 O O . VAL A 1 83 ? 0.555 -2.373 5.752 1.00 91.38 83 VAL A O 1
ATOM 631 N N . LEU A 1 84 ? 1.557 -1.949 3.790 1.00 89.00 84 LEU A N 1
ATOM 632 C CA . LEU A 1 84 ? 0.828 -0.716 3.514 1.00 89.00 84 LEU A CA 1
ATOM 633 C C . LEU A 1 84 ? -0.652 -0.978 3.256 1.00 89.00 84 LEU A C 1
ATOM 635 O O . LEU A 1 84 ? -1.497 -0.322 3.864 1.00 89.00 84 LEU A O 1
ATOM 639 N N . LEU A 1 85 ? -0.963 -1.992 2.450 1.00 88.62 85 LEU A N 1
ATOM 640 C CA . LEU A 1 85 ? -2.325 -2.472 2.234 1.00 88.62 85 LEU A CA 1
ATOM 641 C C . LEU A 1 85 ? -2.993 -2.860 3.553 1.00 88.62 85 LEU A C 1
ATOM 643 O O . LEU A 1 85 ? -4.142 -2.496 3.814 1.00 88.62 85 LEU A O 1
ATOM 647 N N . ALA A 1 86 ? -2.263 -3.555 4.424 1.00 90.25 86 ALA A N 1
ATOM 648 C CA . ALA A 1 86 ? -2.778 -3.915 5.731 1.00 90.25 86 ALA A CA 1
ATOM 649 C C . ALA A 1 86 ? -2.939 -2.701 6.660 1.00 90.25 86 ALA A C 1
ATOM 651 O O . ALA A 1 86 ? -3.929 -2.624 7.387 1.00 90.25 86 ALA A O 1
ATOM 652 N N . CYS A 1 87 ? -2.037 -1.716 6.598 1.00 90.38 87 CYS A N 1
ATOM 653 C CA . CYS A 1 87 ? -2.190 -0.449 7.317 1.00 90.38 87 CYS A CA 1
ATOM 654 C C . CYS A 1 87 ? -3.458 0.294 6.884 1.00 90.38 87 CYS A C 1
ATOM 656 O O . CYS A 1 87 ? -4.167 0.814 7.741 1.00 90.38 87 CYS A O 1
ATOM 658 N N . GLU A 1 88 ? -3.766 0.323 5.585 1.00 88.06 88 GLU A N 1
ATOM 659 C CA . GLU A 1 88 ? -4.996 0.927 5.059 1.00 88.06 88 GLU A CA 1
ATOM 660 C C . GLU A 1 88 ? -6.242 0.164 5.518 1.00 88.06 88 GLU A C 1
ATOM 662 O O . GLU A 1 88 ? -7.210 0.777 5.967 1.00 88.06 88 GLU A O 1
ATOM 667 N N . ALA A 1 89 ? -6.209 -1.172 5.484 1.00 89.88 89 ALA A N 1
ATOM 668 C CA . ALA A 1 89 ? -7.307 -1.996 5.981 1.00 89.88 89 ALA A CA 1
ATOM 669 C C . ALA A 1 89 ? -7.572 -1.763 7.480 1.00 89.88 89 ALA A C 1
ATOM 671 O O . ALA A 1 89 ? -8.729 -1.645 7.880 1.00 89.88 89 ALA A O 1
ATOM 672 N N . VAL A 1 90 ? -6.519 -1.649 8.299 1.00 89.25 90 VAL A N 1
ATOM 673 C CA . VAL A 1 90 ? -6.613 -1.344 9.739 1.00 89.25 90 VAL A CA 1
ATOM 674 C C . VAL A 1 90 ? -7.108 0.079 9.980 1.00 89.25 90 VAL A C 1
ATOM 676 O O . VAL A 1 90 ? -8.017 0.274 10.785 1.00 89.25 90 VAL A O 1
ATOM 679 N N . ALA A 1 91 ? -6.555 1.069 9.272 1.00 87.69 91 ALA A N 1
ATOM 680 C CA . ALA A 1 91 ? -6.976 2.465 9.385 1.00 87.69 91 ALA A CA 1
ATOM 681 C C . ALA A 1 91 ? -8.469 2.623 9.078 1.00 87.69 91 ALA A C 1
ATOM 683 O O . ALA A 1 91 ? -9.180 3.347 9.769 1.00 87.69 91 ALA A O 1
ATOM 684 N N . ASP A 1 92 ? -8.947 1.906 8.064 1.00 85.69 92 ASP A N 1
ATOM 685 C CA . ASP A 1 92 ? -10.342 1.903 7.658 1.00 85.69 92 ASP A CA 1
ATOM 686 C C . ASP A 1 92 ? -11.255 1.147 8.637 1.00 85.69 92 ASP A C 1
ATOM 688 O O . ASP A 1 92 ? -12.314 1.655 9.005 1.00 85.69 92 ASP A O 1
ATOM 692 N N . ALA A 1 93 ? -10.850 -0.048 9.079 1.00 87.56 93 ALA A N 1
ATOM 693 C CA . ALA A 1 93 ? -11.649 -0.889 9.970 1.00 87.56 93 ALA A CA 1
ATOM 694 C C . ALA A 1 93 ? -11.790 -0.307 11.386 1.00 87.56 93 ALA A C 1
ATOM 696 O O . ALA A 1 93 ? -12.844 -0.455 12.005 1.00 87.56 93 ALA A O 1
ATOM 697 N N . GLU A 1 94 ? -10.744 0.348 11.892 1.00 86.25 94 GLU A N 1
ATOM 698 C CA . GLU A 1 94 ? -10.686 0.874 13.262 1.00 86.25 94 GLU A CA 1
ATOM 699 C C . GLU A 1 94 ? -10.840 2.404 13.345 1.00 86.25 94 GLU A C 1
ATOM 701 O O . GLU A 1 94 ? -10.756 2.966 14.436 1.00 86.25 94 GLU A O 1
ATOM 706 N N . ASP A 1 95 ? -11.063 3.084 12.214 1.00 83.81 95 ASP A N 1
ATOM 707 C CA . ASP A 1 95 ? -11.084 4.555 12.104 1.00 83.81 95 ASP A CA 1
ATOM 708 C C . ASP A 1 95 ? -9.816 5.213 12.694 1.00 83.81 95 ASP A C 1
ATOM 710 O O . ASP A 1 95 ? -9.841 6.252 13.363 1.00 83.81 95 ASP A O 1
ATOM 714 N N . ALA A 1 96 ? -8.667 4.567 12.475 1.00 83.25 96 ALA A N 1
ATOM 715 C CA . ALA A 1 96 ? -7.390 4.992 13.026 1.00 83.25 96 ALA A CA 1
ATOM 716 C C . ALA A 1 96 ? -6.706 6.010 12.104 1.00 83.25 96 ALA A C 1
ATOM 718 O O . ALA A 1 96 ? -6.332 5.716 10.969 1.00 83.25 96 ALA A O 1
ATOM 719 N N . ALA A 1 97 ? -6.467 7.218 12.624 1.00 81.69 97 ALA A N 1
ATOM 720 C CA . ALA A 1 97 ? -5.777 8.268 11.873 1.00 81.69 97 ALA A CA 1
ATOM 721 C C . ALA A 1 97 ? -4.309 7.918 11.570 1.00 81.69 97 ALA A C 1
ATOM 723 O O . ALA A 1 97 ? -3.783 8.317 10.533 1.00 81.69 97 ALA A O 1
ATOM 724 N N . VAL A 1 98 ? -3.645 7.193 12.475 1.00 85.25 98 VAL A N 1
ATOM 725 C CA . VAL A 1 98 ? -2.242 6.793 12.330 1.00 85.25 98 VAL A CA 1
ATOM 726 C C . VAL A 1 98 ? -2.116 5.300 12.574 1.00 85.25 98 VAL A C 1
ATOM 728 O O . VAL A 1 98 ? -2.514 4.816 13.633 1.00 85.25 98 VAL A O 1
ATOM 731 N N . VAL A 1 99 ? -1.512 4.598 11.619 1.00 89.44 99 VAL A N 1
ATOM 732 C CA . VAL A 1 99 ? -1.195 3.170 11.725 1.00 89.44 99 VAL A CA 1
ATOM 733 C C . VAL A 1 99 ? 0.283 2.977 11.424 1.00 89.44 99 VAL A C 1
ATOM 735 O O . VAL A 1 99 ? 0.837 3.612 10.525 1.00 89.44 99 VAL A O 1
ATOM 738 N N . TYR A 1 100 ? 0.939 2.125 12.204 1.00 93.31 100 TYR A N 1
ATOM 739 C CA . TYR A 1 100 ? 2.342 1.800 12.002 1.00 93.31 100 TYR A CA 1
ATOM 740 C C . TYR A 1 100 ? 2.481 0.429 11.351 1.00 93.31 100 TYR A C 1
ATOM 742 O O . TYR A 1 100 ? 1.730 -0.494 11.667 1.00 93.31 100 TYR A O 1
ATOM 750 N N . GLY A 1 101 ? 3.477 0.305 10.484 1.00 93.44 101 GLY A N 1
ATOM 751 C CA . GLY A 1 101 ? 3.794 -0.896 9.731 1.00 93.44 101 GLY A CA 1
ATOM 752 C C . GLY A 1 101 ? 5.267 -1.279 9.866 1.00 93.44 101 GLY A C 1
ATOM 753 O O . GLY A 1 101 ? 6.118 -0.409 10.058 1.00 93.44 101 GLY A O 1
ATOM 754 N N . ILE A 1 102 ? 5.581 -2.567 9.770 1.00 94.94 102 ILE A N 1
ATOM 755 C CA . ILE A 1 102 ? 6.946 -3.097 9.711 1.00 94.94 102 ILE A CA 1
ATOM 756 C C . ILE A 1 102 ? 7.002 -4.187 8.643 1.00 94.94 102 ILE A C 1
ATOM 758 O O . ILE A 1 102 ? 6.287 -5.178 8.751 1.00 94.94 102 ILE A O 1
ATOM 762 N N . ALA A 1 103 ? 7.879 -4.033 7.655 1.00 92.38 103 ALA A N 1
ATOM 763 C CA . ALA A 1 103 ? 8.265 -5.108 6.745 1.00 92.38 103 ALA A CA 1
ATOM 764 C C . ALA A 1 103 ? 9.675 -5.588 7.105 1.00 92.38 103 ALA A C 1
ATOM 766 O O . ALA A 1 103 ? 10.573 -4.759 7.281 1.00 92.38 103 ALA A O 1
ATOM 767 N N . THR A 1 104 ? 9.899 -6.900 7.241 1.00 90.25 104 THR A N 1
ATOM 768 C CA . THR A 1 104 ? 11.247 -7.414 7.550 1.00 90.25 104 THR A CA 1
ATOM 769 C C . THR A 1 104 ? 11.514 -8.847 7.096 1.00 90.25 104 THR A C 1
ATOM 771 O O . THR A 1 104 ? 10.732 -9.755 7.377 1.00 90.25 104 THR A O 1
ATOM 774 N N . ASP A 1 105 ? 12.684 -9.068 6.491 1.00 83.94 105 ASP A N 1
ATOM 775 C CA . ASP A 1 105 ? 13.265 -10.388 6.197 1.00 83.94 105 ASP A CA 1
ATOM 776 C C . ASP A 1 105 ? 14.171 -10.916 7.331 1.00 83.94 105 ASP A C 1
ATOM 778 O O . ASP A 1 105 ? 14.973 -11.821 7.119 1.00 83.94 105 ASP A O 1
ATOM 782 N N . CYS A 1 106 ? 14.038 -10.350 8.535 1.00 81.69 106 CYS A N 1
ATOM 783 C CA . CYS A 1 106 ? 14.901 -10.505 9.710 1.00 81.69 106 CYS A CA 1
ATOM 784 C C . CYS A 1 106 ? 16.183 -9.663 9.701 1.00 81.69 106 CYS A C 1
ATOM 786 O O . CYS A 1 106 ? 16.569 -9.201 10.774 1.00 81.69 106 CYS A O 1
ATOM 788 N N . LEU A 1 107 ? 16.837 -9.430 8.560 1.00 82.81 107 LEU A N 1
ATOM 789 C CA . LEU A 1 107 ? 18.076 -8.640 8.497 1.00 82.81 107 LEU A CA 1
ATOM 790 C C . LEU A 1 107 ? 17.800 -7.188 8.123 1.00 82.81 107 LEU A C 1
ATOM 792 O O . LEU A 1 107 ? 18.309 -6.278 8.770 1.00 82.81 107 LEU A O 1
ATOM 796 N N . SER A 1 108 ? 16.961 -6.967 7.126 1.00 87.44 108 SER A N 1
ATOM 797 C CA . SER A 1 108 ? 16.479 -5.675 6.672 1.00 87.44 108 SER A CA 1
ATOM 798 C C . SER A 1 108 ? 15.104 -5.388 7.268 1.00 87.44 108 SER A C 1
ATOM 800 O O . SER A 1 108 ? 14.245 -6.263 7.386 1.00 87.44 108 SER A O 1
ATOM 802 N N . TRP A 1 109 ? 14.907 -4.145 7.690 1.00 90.75 109 TRP A N 1
ATOM 803 C CA . TRP A 1 109 ? 13.713 -3.679 8.382 1.00 90.75 109 TRP A CA 1
ATOM 804 C C . TRP A 1 109 ? 13.264 -2.368 7.760 1.00 90.75 109 TRP A C 1
ATOM 806 O O . TRP A 1 109 ? 14.013 -1.393 7.764 1.00 90.75 109 TRP A O 1
ATOM 816 N N . VAL A 1 110 ? 12.034 -2.339 7.263 1.00 89.62 110 VAL A N 1
ATOM 817 C CA . VAL A 1 110 ? 11.372 -1.132 6.776 1.00 89.62 110 VAL A CA 1
ATOM 818 C C . VAL A 1 110 ? 10.247 -0.807 7.743 1.00 89.62 110 VAL A C 1
ATOM 820 O O . VAL A 1 110 ? 9.293 -1.567 7.889 1.00 89.62 110 VAL A O 1
ATOM 823 N N . PHE A 1 111 ? 10.366 0.321 8.425 1.00 91.88 111 PHE A N 1
ATOM 824 C CA . PHE A 1 111 ? 9.343 0.861 9.305 1.00 91.88 111 PHE A CA 1
ATOM 825 C C . PHE A 1 111 ? 8.512 1.868 8.531 1.00 91.88 111 PHE A C 1
ATOM 827 O O . PHE A 1 111 ? 9.045 2.731 7.835 1.00 91.88 111 PHE A O 1
ATOM 834 N N . VAL A 1 112 ? 7.203 1.777 8.696 1.00 89.06 112 VAL A N 1
ATOM 835 C CA . VAL A 1 112 ? 6.22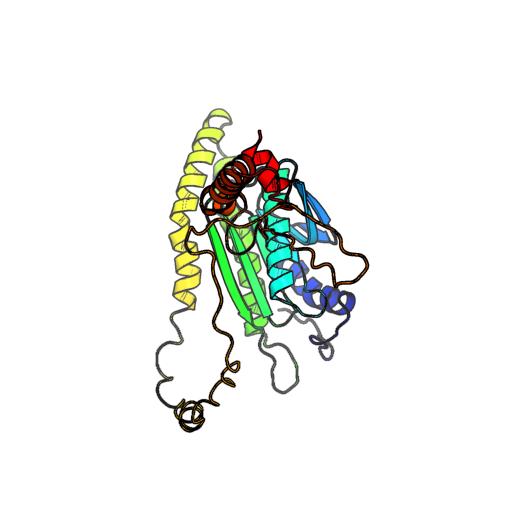4 2.604 8.011 1.00 89.06 112 VAL A CA 1
ATOM 836 C C . VAL A 1 112 ? 5.356 3.297 9.053 1.00 89.06 112 VAL A C 1
ATOM 838 O O . VAL A 1 112 ? 4.919 2.691 10.033 1.00 89.06 112 VAL A O 1
ATOM 841 N N . LYS A 1 113 ? 5.081 4.580 8.843 1.00 89.19 113 LYS A N 1
ATOM 842 C CA . LYS A 1 113 ? 4.042 5.325 9.552 1.00 89.19 113 LYS A CA 1
ATOM 843 C C . LYS A 1 113 ? 3.076 5.874 8.515 1.00 89.19 113 LYS A C 1
ATOM 845 O O . LYS A 1 113 ? 3.418 6.794 7.772 1.00 89.19 113 LYS A O 1
ATOM 850 N N . ARG A 1 114 ? 1.872 5.313 8.488 1.00 87.94 114 ARG A N 1
ATOM 851 C CA . ARG A 1 114 ? 0.770 5.764 7.646 1.00 87.94 114 ARG A CA 1
ATOM 852 C C . ARG A 1 114 ? 0.003 6.850 8.393 1.00 87.94 114 ARG A C 1
ATOM 854 O O . ARG A 1 114 ? -0.584 6.580 9.439 1.00 87.94 114 ARG A O 1
ATOM 861 N N . GLU A 1 115 ? 0.003 8.065 7.856 1.00 86.31 115 GLU A N 1
ATOM 862 C CA . GLU A 1 115 ? -0.862 9.173 8.278 1.00 86.31 115 GLU A CA 1
ATOM 863 C C . GLU A 1 115 ? -1.958 9.400 7.220 1.00 86.31 115 GLU A C 1
ATOM 865 O O . GLU A 1 115 ? -1.851 8.871 6.116 1.00 86.31 115 GLU A O 1
ATOM 870 N N . PRO A 1 116 ? -3.012 10.193 7.493 1.00 79.06 116 PRO A N 1
ATOM 871 C CA . PRO A 1 116 ? -4.093 10.384 6.524 1.00 79.06 116 PRO A CA 1
ATOM 872 C C . PRO A 1 116 ? -3.627 11.045 5.227 1.00 79.06 116 PRO A C 1
ATOM 874 O O . PRO A 1 116 ? -4.222 10.837 4.176 1.00 79.06 116 PRO A O 1
ATOM 877 N N . SER A 1 117 ? -2.578 11.866 5.308 1.00 74.44 117 SER A N 1
ATOM 878 C CA . SER A 1 117 ? -2.134 12.696 4.196 1.00 74.44 117 SER A CA 1
ATOM 879 C C . SER A 1 117 ? -0.853 12.228 3.534 1.00 74.44 117 SER A C 1
ATOM 881 O O . SER A 1 117 ? -0.608 12.710 2.443 1.00 74.44 117 SER A O 1
ATOM 883 N N . HIS A 1 118 ? -0.025 11.396 4.176 1.00 78.44 118 HIS A N 1
ATOM 884 C CA . HIS A 1 118 ? 1.278 10.961 3.661 1.00 78.44 118 HIS A CA 1
ATOM 885 C C . HIS A 1 118 ? 1.733 9.673 4.361 1.00 78.44 118 HIS A C 1
ATOM 887 O O . HIS A 1 118 ? 1.291 9.354 5.469 1.00 78.44 118 HIS A O 1
ATOM 893 N N . ILE A 1 119 ? 2.699 8.988 3.753 1.00 83.69 119 ILE A N 1
ATOM 894 C CA . ILE A 1 119 ? 3.405 7.851 4.344 1.00 83.69 119 ILE A CA 1
ATOM 895 C C . ILE A 1 119 ? 4.838 8.278 4.674 1.00 83.69 119 ILE A C 1
ATOM 897 O O . ILE A 1 119 ? 5.512 8.914 3.864 1.00 83.69 119 ILE A O 1
ATOM 901 N N . LEU A 1 120 ? 5.312 7.926 5.869 1.00 84.62 120 LEU A N 1
ATOM 902 C CA . LEU A 1 120 ? 6.719 8.052 6.246 1.00 84.62 120 LEU A CA 1
ATOM 903 C C . LEU A 1 120 ? 7.350 6.665 6.317 1.00 84.62 120 LEU A C 1
ATOM 905 O O . LEU A 1 120 ? 6.769 5.755 6.908 1.00 84.62 120 LEU A O 1
ATOM 909 N N . THR A 1 121 ? 8.556 6.530 5.774 1.00 83.81 121 THR A N 1
ATOM 910 C CA . THR A 1 121 ? 9.323 5.284 5.784 1.00 83.81 121 THR A CA 1
ATOM 911 C C . THR A 1 121 ? 10.690 5.483 6.431 1.00 83.81 121 THR A C 1
ATOM 913 O O . THR A 1 121 ? 11.265 6.574 6.416 1.00 83.81 121 THR A O 1
ATOM 916 N N . ALA A 1 122 ? 11.202 4.421 7.042 1.00 84.62 122 ALA A N 1
ATOM 917 C CA . ALA A 1 122 ? 12.524 4.371 7.640 1.00 84.62 122 ALA A CA 1
ATOM 918 C C . ALA A 1 122 ? 13.122 2.980 7.453 1.00 84.62 122 ALA A C 1
ATOM 920 O O . ALA A 1 122 ? 12.455 1.985 7.712 1.00 84.62 122 ALA A O 1
ATOM 921 N N . GLU A 1 123 ? 14.388 2.910 7.058 1.00 86.75 123 GLU A N 1
ATOM 922 C CA . GLU A 1 123 ? 15.079 1.643 6.825 1.00 86.75 123 GLU A CA 1
ATOM 923 C C . GLU A 1 123 ? 16.157 1.404 7.881 1.00 86.75 123 GLU A C 1
ATOM 925 O O . GLU A 1 123 ? 16.835 2.328 8.340 1.00 86.75 123 GLU A O 1
ATOM 930 N N . MET A 1 124 ? 16.330 0.145 8.265 1.00 84.88 124 MET A N 1
ATOM 931 C CA . MET A 1 124 ? 17.395 -0.305 9.149 1.00 84.88 124 MET A CA 1
ATOM 932 C C . MET A 1 124 ? 17.872 -1.689 8.725 1.00 84.88 124 MET A C 1
ATOM 934 O O . MET A 1 124 ? 17.134 -2.479 8.140 1.00 84.88 124 MET A O 1
ATOM 938 N N . SER A 1 125 ? 19.129 -1.992 9.026 1.00 83.81 125 SER A N 1
ATOM 939 C CA . SER A 1 125 ? 19.702 -3.313 8.796 1.00 83.81 125 SER A CA 1
ATOM 940 C C . SER A 1 125 ? 20.428 -3.791 10.041 1.00 83.81 125 SER A C 1
ATOM 942 O O . SER A 1 125 ? 21.230 -3.056 10.628 1.00 83.81 125 SER A O 1
ATOM 944 N N . LEU A 1 126 ? 20.137 -5.023 10.440 1.00 83.06 126 LEU A N 1
ATOM 945 C CA . LEU A 1 126 ? 20.857 -5.719 11.485 1.00 83.06 126 LEU A CA 1
ATOM 946 C C . LEU A 1 126 ? 22.265 -6.066 11.005 1.00 83.06 126 LEU A C 1
ATOM 948 O O . LEU A 1 126 ? 22.470 -6.471 9.861 1.00 83.06 126 LEU A O 1
ATOM 952 N N . GLN A 1 127 ? 23.236 -5.888 11.894 1.00 80.81 127 GLN A N 1
ATOM 953 C CA . GLN A 1 127 ? 24.632 -6.194 11.613 1.00 80.81 127 GLN A CA 1
ATOM 954 C C . GLN A 1 127 ? 24.953 -7.577 12.162 1.00 80.81 127 GLN A C 1
ATOM 956 O O . GLN A 1 127 ? 24.526 -7.931 13.263 1.00 80.81 127 GLN A O 1
ATOM 961 N N . VAL A 1 128 ? 25.716 -8.337 11.387 1.00 80.19 128 VAL A N 1
ATOM 962 C CA . VAL A 1 128 ? 26.175 -9.678 11.737 1.00 80.19 128 VAL A CA 1
ATOM 963 C C . VAL A 1 128 ? 27.686 -9.607 11.941 1.00 80.19 128 VAL A C 1
ATOM 965 O O . VAL A 1 128 ? 28.377 -9.005 11.121 1.00 80.19 128 VAL A O 1
ATOM 968 N N . ASP A 1 129 ? 28.184 -10.167 13.038 1.00 77.31 129 ASP A N 1
ATOM 969 C CA . ASP A 1 129 ? 29.616 -10.263 13.311 1.00 77.31 129 ASP A CA 1
ATOM 970 C C . ASP A 1 129 ? 30.291 -11.405 12.529 1.00 77.31 129 ASP A C 1
ATOM 972 O O . ASP A 1 129 ? 29.644 -12.187 11.823 1.00 77.31 129 ASP A O 1
ATOM 976 N N . ASP A 1 130 ? 31.617 -11.496 12.650 1.00 75.50 130 ASP A N 1
ATOM 977 C CA . ASP A 1 130 ? 32.428 -12.509 11.964 1.00 75.50 130 ASP A CA 1
ATOM 978 C C . ASP A 1 130 ? 32.032 -13.950 12.351 1.00 75.50 130 ASP A C 1
ATOM 980 O O . ASP A 1 130 ? 32.173 -14.873 11.544 1.00 75.50 130 ASP A O 1
ATOM 984 N N . ASP A 1 131 ? 31.455 -14.134 13.543 1.00 72.81 131 ASP A N 1
ATOM 985 C CA . ASP A 1 131 ? 30.983 -15.415 14.079 1.00 72.81 131 ASP A CA 1
ATOM 986 C C . ASP A 1 131 ? 29.520 -15.724 13.702 1.00 72.81 131 ASP A C 1
ATOM 988 O O . ASP A 1 131 ? 28.943 -16.708 14.171 1.00 72.81 131 ASP A O 1
ATOM 992 N N . ARG A 1 132 ? 28.919 -14.923 12.810 1.00 67.81 132 ARG A N 1
ATOM 993 C CA . ARG A 1 132 ? 27.522 -15.025 12.354 1.00 67.81 132 ARG A CA 1
ATOM 994 C C . ARG A 1 132 ? 26.470 -14.770 13.436 1.00 67.81 132 ARG A C 1
ATOM 996 O O . ARG A 1 132 ? 25.323 -15.202 13.286 1.00 67.81 132 ARG A O 1
ATOM 1003 N N . HIS A 1 133 ? 26.815 -14.043 14.491 1.00 69.94 133 HIS A N 1
ATOM 1004 C CA . HIS A 1 133 ? 25.858 -13.570 15.482 1.00 69.94 133 HIS A CA 1
ATOM 1005 C C . HIS A 1 133 ? 25.413 -12.143 15.177 1.00 69.94 133 HIS A C 1
ATOM 1007 O O . HIS A 1 133 ? 26.145 -11.327 14.621 1.00 69.94 133 HIS A O 1
ATOM 1013 N N . LEU A 1 134 ? 24.176 -11.827 15.553 1.00 75.94 134 LEU A N 1
ATOM 1014 C CA . LEU A 1 134 ? 23.699 -10.454 15.500 1.00 75.94 134 LEU A CA 1
ATOM 1015 C C . LEU A 1 134 ? 24.423 -9.595 16.529 1.00 75.94 134 LEU A C 1
ATOM 1017 O O . LEU A 1 134 ? 24.519 -9.962 17.702 1.00 75.94 134 LEU A O 1
ATOM 1021 N N . THR A 1 135 ? 24.840 -8.400 16.119 1.00 80.94 135 THR A N 1
ATOM 1022 C CA . THR A 1 135 ? 25.411 -7.446 17.066 1.00 80.94 135 THR A CA 1
ATOM 1023 C C . THR A 1 135 ? 24.333 -6.957 18.031 1.00 80.94 135 THR A C 1
ATOM 1025 O O . THR A 1 135 ? 23.233 -6.565 17.627 1.00 80.94 135 THR A O 1
ATOM 1028 N N . HIS A 1 136 ? 24.664 -6.927 19.325 1.00 80.94 136 HIS A N 1
ATOM 1029 C CA . HIS A 1 136 ? 23.752 -6.440 20.364 1.00 80.94 136 HIS A CA 1
ATOM 1030 C C . HIS A 1 136 ? 23.263 -5.014 20.074 1.00 80.94 136 HIS A C 1
ATOM 1032 O O . HIS A 1 136 ? 22.098 -4.704 20.298 1.00 80.94 136 HIS A O 1
ATOM 1038 N N . GLU A 1 137 ? 24.135 -4.152 19.544 1.00 80.81 137 GLU A N 1
ATOM 1039 C CA . GLU A 1 137 ? 23.795 -2.769 19.202 1.00 80.81 137 GLU A CA 1
ATOM 1040 C C . GLU A 1 137 ? 22.705 -2.687 18.125 1.00 80.81 137 GLU A C 1
ATOM 1042 O O . GLU A 1 137 ? 21.732 -1.952 18.287 1.00 80.81 137 GLU A O 1
ATOM 1047 N N . SER A 1 138 ? 22.827 -3.457 17.038 1.00 79.88 138 SER A N 1
ATOM 1048 C CA . SER A 1 138 ? 21.839 -3.412 15.956 1.00 79.88 138 SER A CA 1
ATOM 1049 C C . SER A 1 138 ? 20.483 -3.967 16.401 1.00 79.88 138 SER A C 1
ATOM 1051 O O . SER A 1 138 ? 19.445 -3.370 16.110 1.00 79.88 138 SER A O 1
ATOM 1053 N N . LEU A 1 139 ? 20.492 -5.040 17.199 1.00 83.62 139 LEU A N 1
ATOM 1054 C CA . LEU A 1 139 ? 19.286 -5.618 17.789 1.00 83.62 139 LEU A CA 1
ATOM 1055 C C . LEU A 1 139 ? 18.604 -4.651 18.768 1.00 83.62 139 LEU A C 1
ATOM 1057 O O . LEU A 1 139 ? 17.382 -4.489 18.739 1.00 83.62 139 LEU A O 1
ATOM 1061 N N . GLN A 1 140 ? 19.395 -3.982 19.610 1.00 84.50 140 GLN A N 1
ATOM 1062 C CA . GLN A 1 140 ? 18.906 -2.974 20.545 1.00 84.50 140 GLN A CA 1
ATOM 1063 C C . GLN A 1 140 ? 18.236 -1.816 19.801 1.00 84.50 140 GLN A C 1
ATOM 1065 O O . GLN A 1 140 ? 17.135 -1.420 20.172 1.00 84.50 140 GLN A O 1
ATOM 1070 N N . ARG A 1 141 ? 18.834 -1.329 18.708 1.00 83.56 141 ARG A N 1
ATOM 1071 C CA . ARG A 1 141 ? 18.252 -0.259 17.884 1.00 83.56 141 ARG A CA 1
ATOM 1072 C C . ARG A 1 141 ? 16.903 -0.646 17.276 1.00 83.56 141 ARG A C 1
ATOM 1074 O O . ARG A 1 141 ? 15.981 0.170 17.301 1.00 83.56 141 ARG A O 1
ATOM 1081 N N . VAL A 1 142 ? 16.755 -1.878 16.773 1.00 87.00 142 VAL A N 1
ATOM 1082 C CA . VAL A 1 142 ? 15.457 -2.405 16.304 1.00 87.00 142 VAL A CA 1
ATOM 1083 C C . VAL A 1 142 ? 14.434 -2.406 17.437 1.00 87.00 142 VAL A C 1
ATOM 1085 O O . VAL A 1 142 ? 13.362 -1.819 17.292 1.00 87.00 142 VAL A O 1
ATOM 1088 N N . ALA A 1 143 ? 14.771 -2.995 18.586 1.00 87.38 143 ALA A N 1
ATOM 1089 C CA . ALA A 1 143 ? 13.856 -3.086 19.722 1.00 87.38 143 ALA A CA 1
ATOM 1090 C C . ALA A 1 143 ? 13.435 -1.703 20.256 1.00 87.38 143 ALA A C 1
ATOM 1092 O O . ALA A 1 143 ? 12.252 -1.465 20.502 1.00 87.38 143 ALA A O 1
ATOM 1093 N N . GLU A 1 144 ? 14.380 -0.770 20.389 1.00 87.06 144 GLU A N 1
ATOM 1094 C CA . GLU A 1 144 ? 14.122 0.604 20.831 1.00 87.06 144 GLU A CA 1
ATOM 1095 C C . GLU A 1 144 ? 13.250 1.376 19.839 1.00 87.06 144 GLU A C 1
ATOM 1097 O O . GLU A 1 144 ? 12.364 2.120 20.262 1.00 87.06 144 GLU A O 1
ATOM 1102 N N . THR A 1 145 ? 13.443 1.164 18.534 1.00 87.94 145 THR A N 1
ATOM 1103 C CA . THR A 1 145 ? 12.615 1.781 17.487 1.00 87.94 145 THR A CA 1
ATOM 1104 C C . THR A 1 145 ? 11.165 1.311 17.596 1.00 87.94 145 THR A C 1
ATOM 1106 O O . THR A 1 145 ? 10.257 2.142 17.667 1.00 87.94 145 THR A O 1
ATOM 1109 N N . ILE A 1 146 ? 10.935 -0.004 17.703 1.00 90.62 146 ILE A N 1
ATOM 1110 C CA . ILE A 1 146 ? 9.586 -0.576 17.861 1.00 90.62 146 ILE A CA 1
ATOM 1111 C C . ILE A 1 146 ? 8.946 -0.073 19.162 1.00 90.62 146 ILE A C 1
ATOM 1113 O O . ILE A 1 146 ? 7.785 0.339 19.180 1.00 90.62 146 ILE A O 1
ATOM 1117 N N . HIS A 1 147 ? 9.710 -0.043 20.255 1.00 88.12 147 HIS A N 1
ATOM 1118 C CA . HIS A 1 147 ? 9.231 0.475 21.532 1.00 88.12 147 HIS A CA 1
ATOM 1119 C C . HIS A 1 147 ? 8.855 1.963 21.445 1.00 88.12 147 HIS A C 1
ATOM 1121 O O . HIS A 1 147 ? 7.808 2.373 21.950 1.00 88.12 147 HIS A O 1
ATOM 1127 N N . ALA A 1 148 ? 9.661 2.784 20.768 1.00 84.94 148 ALA A N 1
ATOM 1128 C CA . ALA A 1 148 ? 9.352 4.193 20.555 1.00 84.94 148 ALA A CA 1
ATOM 1129 C C . ALA A 1 148 ? 8.060 4.367 19.741 1.00 84.94 148 ALA A C 1
ATOM 1131 O O . ALA A 1 148 ? 7.209 5.165 20.134 1.00 84.94 148 ALA A O 1
ATOM 1132 N N . MET A 1 149 ? 7.868 3.584 18.674 1.00 86.75 149 MET A N 1
ATOM 1133 C CA . MET A 1 149 ? 6.639 3.601 17.867 1.00 86.75 149 MET A CA 1
ATOM 1134 C C . MET A 1 149 ? 5.385 3.327 18.714 1.00 86.75 149 MET A C 1
ATOM 1136 O O . MET A 1 149 ? 4.389 4.033 18.563 1.00 86.75 149 MET A O 1
ATOM 1140 N N . LEU A 1 150 ? 5.446 2.389 19.669 1.00 83.69 150 LEU A N 1
ATOM 1141 C CA . LEU A 1 150 ? 4.346 2.142 20.614 1.00 83.69 150 LEU A CA 1
ATOM 1142 C C . LEU A 1 150 ? 4.107 3.325 21.568 1.00 83.69 150 LEU A C 1
ATOM 1144 O O . LEU A 1 150 ? 2.964 3.664 21.883 1.00 83.69 150 LEU A O 1
ATOM 1148 N N . MET A 1 151 ? 5.183 3.962 22.039 1.00 76.38 151 MET A N 1
ATOM 1149 C CA . MET A 1 151 ? 5.132 4.932 23.138 1.00 76.38 151 MET A CA 1
ATOM 1150 C C . MET A 1 151 ? 4.854 6.376 22.727 1.00 76.38 151 MET A C 1
ATOM 1152 O O . MET A 1 151 ? 4.391 7.155 23.567 1.00 76.38 151 MET A O 1
ATOM 1156 N N . VAL A 1 152 ? 5.090 6.750 21.465 1.00 63.78 152 VAL A N 1
ATOM 1157 C CA . VAL A 1 152 ? 4.867 8.120 20.956 1.00 63.78 152 VAL A CA 1
ATOM 1158 C C . VAL A 1 152 ? 3.425 8.606 21.195 1.00 63.78 152 VAL A C 1
ATOM 1160 O O . VAL A 1 152 ? 3.209 9.801 21.377 1.00 63.78 152 VAL A O 1
ATOM 1163 N N . MET A 1 153 ? 2.451 7.697 21.307 1.00 50.72 153 MET A N 1
ATOM 1164 C CA . MET A 1 153 ? 1.038 8.015 21.578 1.00 50.72 153 MET A CA 1
ATOM 1165 C C . MET A 1 153 ? 0.614 7.819 23.046 1.00 50.72 153 MET A C 1
ATOM 1167 O O . MET A 1 153 ? -0.406 8.357 23.473 1.00 50.72 153 MET A O 1
ATOM 1171 N N . ASN A 1 154 ? 1.379 7.077 23.853 1.00 47.28 154 ASN A N 1
ATOM 1172 C CA . ASN A 1 154 ? 0.968 6.754 25.226 1.00 47.28 154 ASN A CA 1
ATOM 1173 C C . ASN A 1 154 ? 1.173 7.936 26.192 1.00 47.28 154 ASN A C 1
ATOM 1175 O O . ASN A 1 154 ? 0.403 8.120 27.136 1.00 47.28 154 ASN A O 1
ATOM 1179 N N . LYS A 1 155 ? 2.170 8.796 25.927 1.00 42.94 155 LYS A N 1
ATOM 1180 C CA . LYS A 1 155 ? 2.429 9.999 26.741 1.00 42.94 155 LYS A CA 1
ATOM 1181 C C . LYS A 1 155 ? 1.342 11.069 26.622 1.00 42.94 155 LYS A C 1
ATOM 1183 O O . LYS A 1 155 ? 1.138 11.811 27.574 1.00 42.94 155 LYS A O 1
ATOM 1188 N N . SER A 1 156 ? 0.641 11.147 25.495 1.00 37.94 156 SER A N 1
ATOM 1189 C CA . SER A 1 156 ? -0.392 12.160 25.254 1.00 37.94 156 SER A CA 1
ATOM 1190 C C . SER A 1 156 ? -1.787 11.729 25.731 1.00 37.94 156 SER A C 1
ATOM 1192 O O . SER A 1 156 ? -2.608 12.576 26.066 1.00 37.94 156 SER A O 1
ATOM 1194 N N . PHE A 1 157 ? -2.059 10.423 25.832 1.00 36.41 157 PHE A N 1
ATOM 1195 C CA . PHE A 1 157 ? -3.363 9.888 26.252 1.00 36.41 157 PHE A CA 1
ATOM 1196 C C . PHE A 1 157 ? -3.525 9.714 27.771 1.00 36.41 157 PHE A C 1
ATOM 1198 O O . PHE A 1 157 ? -4.645 9.806 28.284 1.00 36.41 157 PHE A O 1
ATOM 1205 N N . GLY A 1 158 ? -2.428 9.493 28.508 1.00 41.41 158 GLY A N 1
ATOM 1206 C CA . GLY A 1 158 ? -2.457 9.372 29.972 1.00 41.41 158 GLY A CA 1
ATOM 1207 C C . GLY A 1 158 ? -2.994 10.627 30.674 1.00 41.41 158 GLY A C 1
ATOM 1208 O O . GLY A 1 158 ? -3.744 10.520 31.640 1.00 41.41 158 GLY A O 1
ATOM 1209 N N . GLU A 1 159 ? -2.693 11.805 30.128 1.00 36.53 159 GLU A N 1
ATOM 1210 C CA . GLU A 1 159 ? -3.108 13.116 30.652 1.00 36.53 159 GLU A CA 1
ATOM 1211 C C . GLU A 1 159 ? -4.574 13.460 30.300 1.00 36.53 159 GLU A C 1
ATOM 1213 O O . GLU A 1 159 ? -5.264 14.174 31.029 1.00 36.53 159 GLU A O 1
ATOM 1218 N N . VAL A 1 160 ? -5.102 12.884 29.211 1.00 40.28 160 VAL A N 1
ATOM 1219 C CA . VAL A 1 160 ? -6.493 13.083 28.765 1.00 40.28 160 VAL A CA 1
ATOM 1220 C C . VAL A 1 160 ? -7.481 12.229 29.570 1.00 40.28 160 VAL A C 1
ATOM 1222 O O . VAL A 1 160 ? -8.619 12.644 29.804 1.00 40.28 160 VAL A O 1
ATOM 1225 N N . ARG A 1 161 ? -7.060 11.053 30.057 1.00 39.91 161 ARG A N 1
ATOM 1226 C CA . ARG A 1 161 ? -7.905 10.174 30.891 1.00 39.91 161 ARG A CA 1
ATOM 1227 C C . ARG A 1 161 ? -8.273 10.782 32.250 1.00 39.91 161 ARG A C 1
ATOM 1229 O O . ARG A 1 161 ? -9.332 10.441 32.773 1.00 39.91 161 ARG A O 1
ATOM 1236 N N . SER A 1 162 ? -7.467 11.697 32.793 1.00 45.06 162 SER A N 1
ATOM 1237 C CA . SER A 1 162 ? -7.754 12.404 34.053 1.00 45.06 162 SER A CA 1
ATOM 1238 C C . SER A 1 162 ? -8.753 13.564 33.930 1.00 45.06 162 SER A C 1
ATOM 1240 O O . SER A 1 162 ? -9.105 14.165 34.941 1.00 45.06 162 SER A O 1
ATOM 1242 N N . LEU A 1 163 ? -9.227 13.890 32.722 1.00 41.28 163 LEU A N 1
ATOM 1243 C CA . LEU A 1 163 ? -10.147 15.008 32.485 1.00 41.28 163 LEU A CA 1
ATOM 1244 C C . LEU A 1 163 ? -11.624 14.570 32.489 1.00 41.28 163 LEU A C 1
ATOM 1246 O O . LEU A 1 163 ? -11.961 13.434 32.134 1.00 41.28 163 LEU A O 1
ATOM 1250 N N . ASP A 1 164 ? -12.508 15.497 32.872 1.00 44.72 164 ASP A N 1
ATOM 1251 C CA . ASP A 1 164 ? -13.973 15.344 32.872 1.00 44.72 164 ASP A CA 1
ATOM 1252 C C . ASP A 1 164 ? -14.520 15.004 31.463 1.00 44.72 164 ASP A C 1
ATOM 1254 O O . ASP A 1 164 ? -13.999 15.533 30.474 1.00 44.72 164 ASP A O 1
ATOM 1258 N N . PRO A 1 165 ? -15.558 14.150 31.315 1.00 43.94 165 PRO A N 1
ATOM 1259 C CA . PRO A 1 165 ? -16.016 13.651 30.016 1.00 43.94 165 PRO A CA 1
ATOM 1260 C C . PRO A 1 165 ? -16.421 14.722 28.997 1.00 43.94 165 PRO A C 1
ATOM 1262 O O . PRO A 1 165 ? -16.297 14.473 27.800 1.00 43.94 165 PRO A O 1
ATOM 1265 N N . ARG A 1 166 ? -16.853 15.916 29.428 1.00 45.22 166 ARG A N 1
ATOM 1266 C CA . ARG A 1 166 ? -17.212 17.020 28.514 1.00 45.22 166 ARG A CA 1
ATOM 1267 C C . ARG A 1 166 ? -15.997 17.745 27.932 1.00 45.22 166 ARG A C 1
ATOM 1269 O O . ARG A 1 166 ? -16.094 18.341 26.865 1.00 45.22 166 ARG A O 1
ATOM 127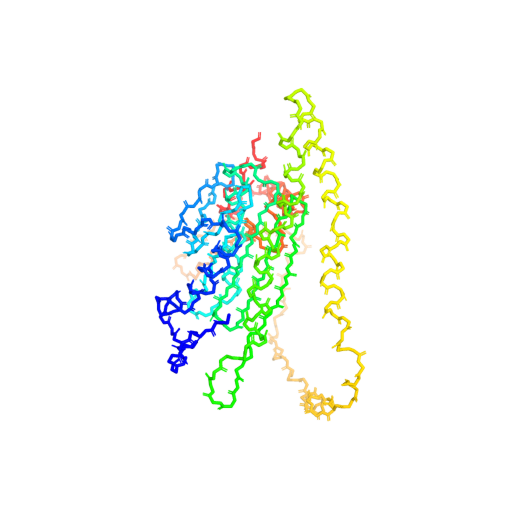6 N N . SER A 1 167 ? -14.851 17.646 28.598 1.00 47.59 167 SER A N 1
ATOM 1277 C CA . SER A 1 167 ? -13.586 18.269 28.194 1.00 47.59 167 SER A CA 1
ATOM 1278 C C . SER A 1 167 ? -12.739 17.353 27.303 1.00 47.59 167 SER A C 1
ATOM 1280 O O . SER A 1 167 ? -11.800 17.815 26.657 1.00 47.59 167 SER A O 1
ATOM 1282 N N . ARG A 1 168 ? -13.065 16.051 27.250 1.00 46.00 168 ARG A N 1
ATOM 1283 C CA . ARG A 1 168 ? -12.286 15.028 26.532 1.00 46.00 168 ARG A CA 1
ATOM 1284 C C . ARG A 1 168 ? -12.316 15.194 25.020 1.00 46.00 168 ARG A C 1
ATOM 1286 O O . ARG A 1 168 ? -11.288 15.011 24.392 1.00 46.00 168 ARG A O 1
ATOM 1293 N N . THR A 1 169 ? -13.445 15.559 24.423 1.00 42.41 169 THR A N 1
ATOM 1294 C CA . THR A 1 169 ? -13.578 15.662 22.956 1.00 42.41 169 THR A CA 1
ATOM 1295 C C . THR A 1 169 ? -12.758 16.817 22.378 1.00 42.41 169 THR A C 1
ATOM 1297 O O . THR A 1 169 ? -12.035 16.631 21.401 1.00 42.41 169 THR A O 1
ATOM 1300 N N . ALA A 1 170 ? -12.776 17.980 23.033 1.00 43.94 170 ALA A N 1
ATOM 1301 C CA . ALA A 1 170 ? -11.930 19.115 22.667 1.00 43.94 170 ALA A CA 1
ATOM 1302 C C . ALA A 1 170 ? -10.443 18.846 22.971 1.00 43.94 170 ALA A C 1
ATOM 1304 O O . ALA A 1 170 ? -9.582 19.150 22.148 1.00 43.94 170 ALA A O 1
ATOM 1305 N N . ALA A 1 171 ? -10.137 18.213 24.111 1.00 42.81 171 ALA A N 1
ATOM 1306 C CA . ALA A 1 171 ? -8.768 17.859 24.482 1.00 42.81 171 ALA A CA 1
ATOM 1307 C C . ALA A 1 171 ? -8.165 16.767 23.585 1.00 42.81 171 ALA A C 1
ATOM 1309 O O . ALA A 1 171 ? -6.975 16.831 23.302 1.00 42.81 171 ALA A O 1
ATOM 1310 N N . LEU A 1 172 ? -8.952 15.806 23.087 1.00 43.47 172 LEU A N 1
ATOM 1311 C CA . LEU A 1 172 ? -8.510 14.788 22.125 1.00 43.47 172 LEU A CA 1
ATOM 1312 C C . LEU A 1 172 ? -8.176 15.418 20.768 1.00 43.47 172 LEU A C 1
ATOM 1314 O O . LEU A 1 172 ? -7.108 15.148 20.226 1.00 43.47 172 LEU A O 1
ATOM 1318 N N . ALA A 1 173 ? -9.019 16.327 20.267 1.00 40.09 173 ALA A N 1
ATOM 1319 C CA . ALA A 1 173 ? -8.760 17.058 19.024 1.00 40.09 173 ALA A CA 1
ATOM 1320 C C . ALA A 1 173 ? -7.531 17.985 19.136 1.00 40.09 173 ALA A C 1
ATOM 1322 O O . ALA A 1 173 ? -6.696 18.053 18.233 1.00 40.09 173 ALA A O 1
ATOM 1323 N N . GLN A 1 174 ? -7.368 18.661 20.276 1.00 40.31 174 GLN A N 1
ATOM 1324 C CA . GLN A 1 174 ? -6.247 19.572 20.523 1.00 40.31 174 GLN A CA 1
ATOM 1325 C C . GLN A 1 174 ? -4.934 18.822 20.814 1.00 40.31 174 GLN A C 1
ATOM 1327 O O . GLN A 1 174 ? -3.859 19.279 20.425 1.00 40.31 174 GLN A O 1
ATOM 1332 N N . THR A 1 175 ? -5.008 17.641 21.434 1.00 43.09 175 THR A N 1
ATOM 1333 C CA . THR A 1 175 ? -3.869 16.737 21.653 1.00 43.09 175 THR A CA 1
ATOM 1334 C C . THR A 1 175 ? -3.447 16.034 20.362 1.00 43.09 175 THR A C 1
ATOM 1336 O O . THR A 1 175 ? -2.250 15.919 20.121 1.00 43.09 175 THR A O 1
ATOM 1339 N N . ALA A 1 176 ? -4.381 15.666 19.478 1.00 36.00 176 ALA A N 1
ATOM 1340 C CA . ALA A 1 176 ? -4.075 15.199 18.122 1.00 36.00 176 ALA A CA 1
ATOM 1341 C C . ALA A 1 176 ? -3.391 16.300 17.284 1.00 36.00 176 ALA A C 1
ATOM 1343 O O . ALA A 1 176 ? -2.389 16.049 16.618 1.00 36.00 176 ALA A O 1
ATOM 1344 N N . SER A 1 177 ? -3.845 17.553 17.412 1.00 36.66 177 SER A N 1
ATOM 1345 C CA . SER A 1 177 ? -3.195 18.727 16.806 1.00 36.66 177 SER A CA 1
ATOM 1346 C C . SER A 1 177 ? -1.801 19.023 17.393 1.00 36.66 177 SER A C 1
ATOM 1348 O O . SER A 1 177 ? -0.877 19.384 16.665 1.00 36.66 177 SER A O 1
ATOM 1350 N N . ARG A 1 178 ? -1.583 18.790 18.695 1.00 36.41 178 ARG A N 1
ATOM 1351 C CA . ARG A 1 178 ? -0.249 18.866 19.324 1.00 36.41 178 ARG A CA 1
ATOM 1352 C C . ARG A 1 178 ? 0.654 17.680 18.969 1.00 36.41 178 ARG A C 1
ATOM 1354 O O . ARG A 1 178 ? 1.859 17.877 18.842 1.00 36.41 178 ARG A O 1
ATOM 1361 N N . ALA A 1 179 ? 0.101 16.487 18.747 1.00 38.50 179 ALA A N 1
ATOM 1362 C CA . ALA A 1 179 ? 0.824 15.320 18.238 1.00 38.50 179 ALA A CA 1
ATOM 1363 C C . ALA A 1 179 ? 1.300 15.537 16.789 1.00 38.50 179 ALA A C 1
ATOM 1365 O O . ALA A 1 179 ? 2.427 15.171 16.459 1.00 38.50 179 ALA A O 1
ATOM 1366 N N . LEU A 1 180 ? 0.523 16.261 15.972 1.00 39.06 180 LEU A N 1
ATOM 1367 C CA . LEU A 1 180 ? 0.971 16.783 14.673 1.00 39.06 180 LEU A CA 1
ATOM 1368 C C . LEU A 1 180 ? 2.158 17.766 14.808 1.00 39.06 180 LEU A C 1
ATOM 1370 O O . LEU A 1 180 ? 3.004 17.823 13.920 1.00 39.06 180 LEU A O 1
ATOM 1374 N N . GLY A 1 181 ? 2.291 18.485 15.933 1.00 34.19 181 GLY A N 1
ATOM 1375 C CA . GLY A 1 181 ? 3.476 19.293 16.286 1.00 34.19 181 GLY A CA 1
ATOM 1376 C C . GLY A 1 181 ? 4.650 18.495 16.890 1.00 34.19 181 GLY A C 1
ATOM 1377 O O . GLY A 1 181 ? 5.817 18.892 16.774 1.00 34.19 181 GLY A O 1
ATOM 1378 N N . ALA A 1 182 ? 4.372 17.324 17.475 1.00 37.88 182 ALA A N 1
ATOM 1379 C CA . ALA A 1 182 ? 5.369 16.355 17.939 1.00 37.88 182 ALA A CA 1
ATOM 1380 C C . ALA A 1 182 ? 6.066 15.610 16.782 1.00 37.88 182 ALA A C 1
ATOM 1382 O O . ALA A 1 182 ? 7.063 14.922 17.013 1.00 37.88 182 ALA A O 1
ATOM 1383 N N . ASN A 1 183 ? 5.653 15.852 15.529 1.00 38.88 183 ASN A N 1
ATOM 1384 C CA . ASN A 1 183 ? 6.449 15.547 14.338 1.00 38.88 183 ASN A CA 1
ATOM 1385 C C . ASN A 1 183 ? 7.864 16.134 14.415 1.00 38.88 183 ASN A C 1
ATOM 1387 O O . ASN A 1 183 ? 8.770 15.571 13.819 1.00 38.88 183 ASN A O 1
ATOM 1391 N N . SER A 1 184 ? 8.098 17.199 15.193 1.00 36.78 184 SER A N 1
ATOM 1392 C CA . SER A 1 184 ? 9.447 17.713 15.465 1.00 36.78 184 SER A CA 1
ATOM 1393 C C . SER A 1 184 ? 10.286 16.814 16.379 1.00 36.78 184 SER A C 1
ATOM 1395 O O . SER A 1 184 ? 11.502 16.834 16.253 1.00 36.78 184 SER A O 1
ATOM 1397 N N . ALA A 1 185 ? 9.680 16.015 17.265 1.00 38.62 185 ALA A N 1
ATOM 1398 C CA . ALA A 1 185 ? 10.364 15.047 18.126 1.00 38.62 185 ALA A CA 1
ATOM 1399 C C . ALA A 1 185 ? 10.555 13.693 17.429 1.00 38.62 185 ALA A C 1
ATOM 1401 O O . ALA A 1 185 ? 11.559 13.038 17.676 1.00 38.62 185 ALA A O 1
ATOM 1402 N N . PHE A 1 186 ? 9.650 13.314 16.518 1.00 39.72 186 PHE A N 1
ATOM 1403 C CA . PHE A 1 186 ? 9.846 12.176 15.614 1.00 39.72 186 PHE A CA 1
ATOM 1404 C C . PHE A 1 186 ? 10.906 12.505 14.551 1.00 39.72 186 PHE A C 1
ATOM 1406 O O . PHE A 1 186 ? 11.886 11.775 14.450 1.00 39.72 186 PHE A O 1
ATOM 1413 N N . ARG A 1 187 ? 10.819 13.676 13.884 1.00 39.19 187 ARG A N 1
ATOM 1414 C CA . ARG A 1 187 ? 11.917 14.212 13.057 1.00 39.19 187 ARG A CA 1
ATOM 1415 C C . ARG A 1 187 ? 13.192 14.345 13.869 1.00 39.19 187 ARG A C 1
ATOM 1417 O O . ARG A 1 187 ? 14.185 13.843 13.400 1.00 39.19 187 ARG A O 1
ATOM 1424 N N . LYS A 1 188 ? 13.203 14.921 15.081 1.00 36.31 188 LYS A N 1
ATOM 1425 C CA . LYS A 1 188 ? 14.441 15.040 15.880 1.00 36.31 188 LYS A CA 1
ATOM 1426 C C . LYS A 1 188 ? 14.976 13.713 16.404 1.00 36.31 188 LYS A C 1
ATOM 1428 O O . LYS A 1 188 ? 16.183 13.574 16.413 1.00 36.31 188 LYS A O 1
ATOM 1433 N N . CYS A 1 189 ? 14.168 12.739 16.823 1.00 37.91 189 CYS A N 1
ATOM 1434 C CA . CYS A 1 189 ? 14.694 11.409 17.171 1.00 37.91 189 CYS A CA 1
ATOM 1435 C C . CYS A 1 189 ? 15.332 10.738 15.950 1.00 37.91 189 CYS A C 1
ATOM 1437 O O . CYS A 1 189 ? 16.365 10.094 16.086 1.00 37.91 189 CYS A O 1
ATOM 1439 N N . PHE A 1 190 ? 14.773 10.960 14.758 1.00 36.16 190 PHE A N 1
ATOM 1440 C CA . PHE A 1 190 ? 15.319 10.452 13.501 1.00 36.16 190 PHE A CA 1
ATOM 1441 C C . PHE A 1 190 ? 16.548 11.255 13.009 1.00 36.16 190 PHE A C 1
ATOM 1443 O O . PHE A 1 190 ? 17.551 10.693 12.583 1.00 36.16 190 PHE A O 1
ATOM 1450 N N . GLU A 1 191 ? 16.528 12.579 13.152 1.00 34.38 191 GLU A N 1
ATOM 1451 C CA . GLU A 1 191 ? 17.520 13.548 12.656 1.00 34.38 191 GLU A CA 1
ATOM 1452 C C . GLU A 1 191 ? 18.717 13.696 13.619 1.00 34.38 191 GLU A C 1
ATOM 1454 O O . GLU A 1 191 ? 19.845 13.924 13.181 1.00 34.38 191 GLU A O 1
ATOM 1459 N N . VAL A 1 192 ? 18.521 13.476 14.928 1.00 35.66 192 VAL A N 1
ATOM 1460 C CA . VAL A 1 192 ? 19.595 13.399 15.942 1.00 35.66 192 VAL A CA 1
ATOM 1461 C C . VAL A 1 192 ? 20.353 12.067 15.861 1.00 35.66 192 VAL A C 1
ATOM 1463 O O . VAL A 1 192 ? 21.502 12.011 16.284 1.00 35.66 192 VAL A O 1
ATOM 1466 N N . HIS A 1 193 ? 19.785 11.020 15.250 1.00 36.16 193 HIS A N 1
ATOM 1467 C CA . HIS A 1 193 ? 20.502 9.765 14.962 1.00 36.16 193 HIS A CA 1
ATOM 1468 C C . HIS A 1 193 ? 21.003 9.629 13.514 1.00 36.16 193 HIS A C 1
ATOM 1470 O O . HIS A 1 193 ? 21.802 8.740 13.235 1.00 36.16 193 HIS A O 1
ATOM 1476 N N . GLN A 1 194 ? 20.644 10.551 12.613 1.00 34.91 194 GLN A N 1
ATOM 1477 C CA . GLN A 1 194 ? 21.316 10.717 11.314 1.00 34.91 194 GLN A CA 1
ATOM 1478 C C . GLN A 1 194 ? 22.562 11.619 11.380 1.00 34.91 194 GLN A C 1
ATOM 1480 O O . GLN A 1 194 ? 23.398 11.594 10.477 1.00 34.91 194 GLN A O 1
ATOM 1485 N N . ARG A 1 195 ? 22.754 12.389 12.460 1.00 32.09 195 ARG A N 1
ATOM 1486 C CA . ARG A 1 195 ? 23.961 13.208 12.674 1.00 32.09 195 ARG A CA 1
ATOM 1487 C C . ARG A 1 195 ? 24.987 12.525 13.572 1.00 32.09 195 ARG A C 1
ATOM 1489 O O . ARG A 1 195 ? 25.389 13.059 14.596 1.00 32.09 195 ARG A O 1
ATOM 1496 N N . SER A 1 196 ? 25.454 11.366 13.124 1.00 34.09 196 SER A N 1
ATOM 1497 C CA . SER A 1 196 ? 26.829 10.931 13.373 1.00 34.09 196 SER A CA 1
ATOM 1498 C C . SER A 1 196 ? 27.260 9.909 12.319 1.00 34.09 196 SER A C 1
ATOM 1500 O O . SER A 1 196 ? 27.596 8.789 12.656 1.00 34.09 196 SER A O 1
ATOM 1502 N N . PHE A 1 197 ? 27.183 10.270 11.031 1.00 32.56 197 PHE A N 1
ATOM 1503 C CA . PHE A 1 197 ? 28.046 9.714 9.974 1.00 32.56 197 PHE A CA 1
ATOM 1504 C C . PHE A 1 197 ? 27.953 10.554 8.684 1.00 32.56 197 PHE A C 1
ATOM 1506 O O . PHE A 1 197 ? 27.631 10.074 7.606 1.00 32.56 197 PHE A O 1
ATOM 1513 N N . VAL A 1 198 ? 28.244 11.854 8.786 1.00 34.56 198 VAL A N 1
ATOM 1514 C CA . VAL A 1 198 ? 28.680 12.654 7.628 1.00 34.56 198 VAL A CA 1
ATOM 1515 C C . VAL A 1 198 ? 29.883 13.467 8.071 1.00 34.56 198 VAL A C 1
ATOM 1517 O O . VAL A 1 198 ? 29.764 14.643 8.386 1.00 34.56 198 VAL A O 1
ATOM 1520 N N . THR A 1 199 ? 31.037 12.813 8.176 1.00 34.69 199 THR A N 1
ATOM 1521 C CA . THR A 1 199 ? 32.366 13.378 7.897 1.00 34.69 199 THR A CA 1
ATOM 1522 C C . THR A 1 199 ? 33.325 12.190 7.786 1.00 34.69 199 THR A C 1
ATOM 1524 O O . THR A 1 199 ? 33.511 11.453 8.749 1.00 34.69 199 THR A O 1
ATOM 1527 N N . THR A 1 200 ? 33.937 12.033 6.610 1.00 35.09 200 THR A N 1
ATOM 1528 C CA . THR A 1 200 ? 34.832 10.938 6.167 1.00 35.09 200 THR A CA 1
ATOM 1529 C C . THR A 1 200 ? 34.154 9.767 5.446 1.00 35.09 200 THR A C 1
ATOM 1531 O O . THR A 1 200 ? 34.148 8.638 5.913 1.00 35.09 200 THR A O 1
ATOM 1534 N N . MET A 1 201 ? 33.655 10.043 4.239 1.00 28.34 201 MET A N 1
ATOM 1535 C CA . MET A 1 201 ? 33.832 9.157 3.077 1.00 28.34 201 MET A CA 1
ATOM 1536 C C . MET A 1 201 ? 33.768 10.004 1.793 1.00 28.34 201 MET A C 1
ATOM 1538 O O . MET A 1 201 ? 32.869 9.910 0.968 1.00 28.34 201 MET A O 1
ATOM 1542 N N . MET A 1 202 ? 34.745 10.903 1.656 1.00 36.59 202 MET A N 1
ATOM 1543 C CA . MET A 1 202 ? 35.252 11.339 0.354 1.00 36.59 202 MET A CA 1
ATOM 1544 C C . MET A 1 202 ? 36.582 10.601 0.162 1.00 36.59 202 MET A C 1
ATOM 1546 O O . MET A 1 202 ? 37.395 10.605 1.081 1.00 36.59 202 MET A O 1
ATOM 1550 N N . HIS A 1 203 ? 36.772 9.982 -1.011 1.00 39.53 203 HIS A N 1
ATOM 1551 C CA . HIS A 1 203 ? 37.794 8.969 -1.351 1.00 39.53 203 HIS A CA 1
ATOM 1552 C C . HIS A 1 203 ? 37.448 7.598 -0.733 1.00 39.53 203 HIS A C 1
ATOM 1554 O O . HIS A 1 203 ? 37.663 7.375 0.445 1.00 39.53 203 HIS A O 1
ATOM 1560 N N . VAL A 1 204 ? 36.850 6.627 -1.425 1.00 32.47 204 VAL A N 1
ATOM 1561 C CA . VAL A 1 204 ? 37.225 6.064 -2.724 1.00 32.47 204 VAL A CA 1
ATOM 1562 C C . VAL A 1 204 ? 35.962 5.502 -3.389 1.00 32.47 204 VAL A C 1
ATOM 1564 O O . VAL A 1 204 ? 35.488 4.430 -3.038 1.00 32.47 204 VAL A O 1
ATOM 1567 N N . TRP A 1 205 ? 35.446 6.213 -4.389 1.00 27.34 205 TRP A N 1
ATOM 1568 C CA . TRP A 1 205 ? 34.776 5.574 -5.522 1.00 27.34 205 TRP A CA 1
ATOM 1569 C C . TRP A 1 205 ? 35.166 6.231 -6.858 1.00 27.34 205 TRP A C 1
ATOM 1571 O O . TRP A 1 205 ? 34.308 6.650 -7.629 1.00 27.34 205 TRP A O 1
ATOM 1581 N N . PRO A 1 206 ? 36.460 6.292 -7.215 1.00 36.75 206 PRO A N 1
ATOM 1582 C CA . PRO A 1 206 ? 36.862 6.174 -8.600 1.00 36.75 206 PRO A CA 1
ATOM 1583 C C . PRO A 1 206 ? 37.430 4.761 -8.784 1.00 36.75 206 PRO A C 1
ATOM 1585 O O . PRO A 1 206 ? 38.586 4.549 -8.459 1.00 36.75 206 PRO A O 1
ATOM 1588 N N . ILE A 1 207 ? 36.591 3.795 -9.188 1.00 38.81 207 ILE A N 1
ATOM 1589 C CA . ILE A 1 207 ? 36.868 2.563 -9.988 1.00 38.81 207 ILE A CA 1
ATOM 1590 C C . ILE A 1 207 ? 35.565 1.711 -10.073 1.00 38.81 207 ILE A C 1
ATOM 1592 O O . ILE A 1 207 ? 35.545 0.496 -9.966 1.00 38.81 207 ILE A O 1
ATOM 1596 N N . ALA A 1 208 ? 34.416 2.346 -10.326 1.00 35.22 208 ALA A N 1
ATOM 1597 C CA . ALA A 1 208 ? 33.329 1.688 -11.078 1.00 35.22 208 ALA A CA 1
ATOM 1598 C C . ALA A 1 208 ? 32.608 2.663 -12.028 1.00 35.22 208 ALA A C 1
ATOM 1600 O O . ALA A 1 208 ? 31.487 2.423 -12.450 1.00 35.22 208 ALA A O 1
ATOM 1601 N N . ALA A 1 209 ? 33.274 3.769 -12.381 1.00 35.50 209 ALA A N 1
ATOM 1602 C CA . ALA A 1 209 ? 32.807 4.759 -13.355 1.00 35.50 209 ALA A CA 1
ATOM 1603 C C . ALA A 1 209 ? 33.876 5.069 -14.428 1.00 35.50 209 ALA A C 1
ATOM 1605 O O . ALA A 1 209 ? 33.812 6.086 -15.107 1.00 35.50 209 ALA A O 1
ATOM 1606 N N . ALA A 1 210 ? 34.865 4.179 -14.596 1.00 35.50 210 ALA A N 1
ATOM 1607 C CA . ALA A 1 210 ? 35.899 4.264 -15.637 1.00 35.50 210 ALA A CA 1
ATOM 1608 C C . ALA A 1 210 ? 36.039 2.971 -16.472 1.00 35.50 210 ALA A C 1
ATOM 1610 O O . ALA A 1 210 ? 37.008 2.804 -17.202 1.00 35.50 210 ALA A O 1
ATOM 1611 N N . LEU A 1 211 ? 35.042 2.081 -16.410 1.00 39.81 211 LEU A N 1
ATOM 1612 C CA . LEU A 1 211 ? 34.793 1.026 -17.407 1.00 39.81 211 LEU A CA 1
ATOM 1613 C C . LEU A 1 211 ? 33.344 1.073 -17.931 1.00 39.81 211 LEU A C 1
ATOM 1615 O O . LEU A 1 211 ? 32.832 0.097 -18.462 1.00 39.81 211 LEU A O 1
ATOM 1619 N N . ALA A 1 212 ? 32.693 2.235 -17.822 1.00 37.84 212 ALA A N 1
ATOM 1620 C CA . ALA A 1 212 ? 31.383 2.509 -18.420 1.00 37.84 212 ALA A CA 1
ATOM 1621 C C . ALA A 1 212 ? 31.422 3.677 -19.427 1.00 37.84 212 ALA A C 1
ATOM 1623 O O . ALA A 1 212 ? 30.384 4.199 -19.806 1.00 37.84 212 ALA A O 1
ATOM 1624 N N . SER A 1 213 ? 32.618 4.080 -19.884 1.00 42.78 213 SER A N 1
ATOM 1625 C CA . SER A 1 213 ? 32.795 5.090 -20.947 1.00 42.78 213 SER A CA 1
ATOM 1626 C C . SER A 1 213 ? 33.582 4.564 -22.160 1.00 42.78 213 SER A C 1
ATOM 1628 O O . SER A 1 213 ? 34.089 5.321 -22.980 1.00 42.78 213 SER A O 1
ATOM 1630 N N . ALA A 1 214 ? 33.675 3.237 -22.297 1.00 42.84 214 ALA A N 1
ATOM 1631 C CA . ALA A 1 214 ? 34.196 2.578 -23.498 1.00 42.84 214 ALA A CA 1
ATOM 1632 C C . ALA A 1 214 ? 33.270 1.473 -24.031 1.00 42.84 214 ALA A C 1
ATOM 1634 O O . ALA A 1 214 ? 33.646 0.742 -24.946 1.00 42.84 214 ALA A O 1
ATOM 1635 N N . VAL A 1 215 ? 32.027 1.397 -23.542 1.00 39.97 215 VAL A N 1
ATOM 1636 C CA . VAL A 1 215 ? 30.964 0.838 -24.373 1.00 39.97 215 VAL A CA 1
ATOM 1637 C C . VAL A 1 215 ? 30.678 1.932 -25.389 1.00 39.97 215 VAL A C 1
ATOM 1639 O O . VAL A 1 215 ? 29.898 2.846 -25.134 1.00 39.97 215 VAL A O 1
ATOM 1642 N N . ARG A 1 216 ? 31.365 1.884 -26.540 1.00 43.22 216 ARG A N 1
ATOM 1643 C CA . ARG A 1 216 ? 30.782 2.451 -27.760 1.00 43.22 216 ARG A CA 1
ATOM 1644 C C . ARG A 1 216 ? 29.359 1.933 -27.752 1.00 43.22 216 ARG A C 1
ATOM 1646 O O . ARG A 1 216 ? 29.206 0.711 -27.764 1.00 43.22 216 ARG A O 1
ATOM 1653 N N . GLY A 1 217 ? 28.381 2.830 -27.591 1.00 37.94 217 GLY A N 1
ATOM 1654 C CA . GLY A 1 217 ? 26.980 2.446 -27.534 1.00 37.94 217 GLY A CA 1
ATOM 1655 C C . GLY A 1 217 ? 26.775 1.422 -28.629 1.00 37.94 217 GLY A C 1
ATOM 1656 O O . GLY A 1 217 ? 27.094 1.713 -29.785 1.00 37.94 217 GLY A O 1
ATOM 1657 N N . ILE A 1 218 ? 26.408 0.194 -28.248 1.00 49.75 218 ILE A N 1
ATOM 1658 C CA . ILE A 1 218 ? 25.984 -0.796 -29.229 1.00 49.75 218 ILE A CA 1
ATOM 1659 C C . ILE A 1 218 ? 24.912 -0.039 -30.001 1.00 49.75 218 ILE A C 1
ATOM 1661 O O . ILE A 1 218 ? 23.949 0.400 -29.362 1.00 49.75 218 ILE A O 1
ATOM 1665 N N . PRO A 1 219 ? 25.098 0.248 -31.302 1.00 49.97 219 PRO A N 1
ATOM 1666 C CA . PRO A 1 219 ? 24.031 0.855 -32.061 1.00 49.97 219 PRO A CA 1
ATOM 1667 C C . PRO A 1 219 ? 22.879 -0.118 -31.883 1.00 49.97 219 PRO A C 1
ATOM 1669 O O . PRO A 1 219 ? 23.021 -1.290 -32.246 1.00 49.97 219 PRO A O 1
ATOM 1672 N N . LEU A 1 220 ? 21.795 0.326 -31.237 1.00 48.12 220 LEU A N 1
ATOM 1673 C CA . LEU A 1 220 ? 20.548 -0.422 -31.281 1.00 48.12 220 LEU A CA 1
ATOM 1674 C C . LEU A 1 220 ? 20.382 -0.801 -32.753 1.00 48.12 220 LEU A C 1
ATOM 1676 O O . LEU A 1 220 ? 20.543 0.099 -33.590 1.00 48.12 220 LEU A O 1
ATOM 1680 N N . PRO A 1 221 ? 20.212 -2.094 -33.092 1.00 56.66 221 PRO A N 1
ATOM 1681 C CA . PRO A 1 221 ? 20.084 -2.486 -34.484 1.00 56.66 221 PRO A CA 1
ATOM 1682 C C . PRO A 1 221 ? 19.031 -1.566 -35.077 1.00 56.66 221 PRO A C 1
ATOM 1684 O O . PRO A 1 221 ? 17.924 -1.489 -34.540 1.00 56.66 221 PRO A O 1
ATOM 1687 N N . SER A 1 222 ? 19.410 -0.781 -36.093 1.00 59.09 222 SER A N 1
ATOM 1688 C CA . SER A 1 222 ? 18.427 0.036 -36.780 1.00 59.09 222 SER A CA 1
ATOM 1689 C C . SER A 1 222 ? 17.393 -0.961 -37.268 1.00 59.09 222 SER A C 1
ATOM 1691 O O . SER A 1 222 ? 17.703 -1.874 -38.036 1.00 59.09 222 SER A O 1
ATOM 1693 N N . CYS A 1 223 ? 16.195 -0.885 -36.696 1.00 55.69 223 CYS A N 1
ATOM 1694 C CA . CYS A 1 223 ? 15.069 -1.674 -37.140 1.00 55.69 223 CYS A CA 1
ATOM 1695 C C . CYS A 1 223 ? 14.887 -1.295 -38.611 1.00 55.69 223 CYS A C 1
ATOM 1697 O O . CYS A 1 223 ? 14.492 -0.178 -38.940 1.00 55.69 223 CYS A O 1
ATOM 1699 N N . GLY A 1 224 ? 15.374 -2.171 -39.493 1.00 58.75 224 GLY A N 1
ATOM 1700 C CA . GLY A 1 224 ? 15.594 -1.848 -40.893 1.00 58.75 224 GLY A CA 1
ATOM 1701 C C . GLY A 1 224 ? 14.319 -1.327 -41.538 1.00 58.75 224 GLY A C 1
ATOM 1702 O O . GLY A 1 224 ? 13.254 -1.867 -41.277 1.00 58.75 224 GLY A O 1
ATOM 1703 N N . HIS A 1 225 ? 14.444 -0.291 -42.373 1.00 65.62 225 HIS A N 1
ATOM 1704 C CA . HIS A 1 225 ? 13.461 0.148 -43.376 1.00 65.62 225 HIS A CA 1
ATOM 1705 C C . HIS A 1 225 ? 11.976 0.244 -42.968 1.00 65.62 225 HIS A C 1
ATOM 1707 O O . HIS A 1 225 ? 11.121 0.357 -43.843 1.00 65.62 225 HIS A O 1
ATOM 1713 N N . TRP A 1 226 ? 11.634 0.251 -41.680 1.00 62.72 226 TRP A N 1
ATOM 1714 C CA . TRP A 1 226 ? 10.257 0.443 -41.256 1.00 62.72 226 TRP A CA 1
ATOM 1715 C C . TRP A 1 226 ? 9.986 1.935 -41.130 1.00 62.72 226 TRP A C 1
ATOM 1717 O O . TRP A 1 226 ? 10.307 2.576 -40.130 1.00 62.72 226 TRP A O 1
ATOM 1727 N N . THR A 1 227 ? 9.422 2.500 -42.189 1.00 66.12 227 THR A N 1
ATOM 1728 C CA . THR A 1 227 ? 8.768 3.801 -42.130 1.00 66.12 227 THR A CA 1
ATOM 1729 C C . THR A 1 227 ? 7.300 3.555 -41.801 1.00 66.12 227 THR A C 1
ATOM 1731 O O . THR A 1 227 ? 6.622 2.926 -42.618 1.00 66.12 227 THR A O 1
ATOM 1734 N N . PRO A 1 228 ? 6.798 3.991 -40.634 1.00 64.88 228 PRO A N 1
ATOM 1735 C CA . PRO A 1 228 ? 5.378 3.883 -40.348 1.00 64.88 228 PRO A CA 1
ATOM 1736 C C . PRO A 1 228 ? 4.590 4.664 -41.399 1.00 64.88 228 PRO A C 1
ATOM 1738 O O . PRO A 1 228 ? 4.815 5.860 -41.584 1.00 64.88 228 PRO A O 1
ATOM 1741 N N . ASP A 1 229 ? 3.684 3.978 -42.087 1.00 74.88 229 ASP A N 1
ATOM 1742 C CA . ASP A 1 229 ? 2.731 4.609 -42.991 1.00 74.88 229 ASP A CA 1
ATOM 1743 C C . ASP A 1 229 ? 1.474 4.937 -42.184 1.00 74.88 229 ASP A C 1
ATOM 1745 O O . ASP A 1 229 ? 0.737 4.047 -41.750 1.00 74.88 229 ASP A O 1
ATOM 1749 N N . PHE A 1 230 ? 1.293 6.220 -41.884 1.00 78.44 230 PHE A N 1
ATOM 1750 C CA . PHE A 1 230 ? 0.133 6.709 -41.152 1.00 78.44 230 PHE A CA 1
ATOM 1751 C C . PHE A 1 230 ? -0.877 7.293 -42.143 1.00 78.44 230 PHE A C 1
ATOM 1753 O O . PHE A 1 230 ? -0.470 7.966 -43.093 1.00 78.44 230 PHE A O 1
ATOM 1760 N N . PRO A 1 231 ? -2.191 7.134 -41.904 1.00 81.62 231 PRO A N 1
ATOM 1761 C CA . PRO A 1 231 ? -3.202 7.818 -42.700 1.00 81.62 231 PRO A CA 1
ATOM 1762 C C . PRO A 1 231 ? -2.938 9.330 -42.700 1.00 81.62 231 PRO A C 1
ATOM 1764 O O . PRO A 1 231 ? -2.764 9.931 -41.636 1.00 81.62 231 PRO A O 1
ATOM 1767 N N . ALA A 1 232 ? -2.913 9.960 -43.879 1.00 81.81 232 ALA A N 1
ATOM 1768 C CA . ALA A 1 232 ? -2.631 11.395 -44.012 1.00 81.81 232 ALA A CA 1
ATOM 1769 C C . ALA A 1 232 ? -3.655 12.276 -43.267 1.00 81.81 232 ALA A C 1
ATOM 1771 O O . ALA A 1 232 ? -3.331 13.373 -42.815 1.00 81.81 232 ALA A O 1
ATOM 1772 N N . ASP A 1 233 ? -4.877 11.770 -43.105 1.00 86.81 233 ASP A N 1
ATOM 1773 C CA . ASP A 1 233 ? -5.990 12.386 -42.383 1.00 86.81 233 ASP A CA 1
ATOM 1774 C C . ASP A 1 233 ? -6.068 11.964 -40.901 1.00 86.81 233 ASP A C 1
ATOM 1776 O O . ASP A 1 233 ? -6.924 12.452 -40.167 1.00 86.81 233 ASP A O 1
ATOM 1780 N N . ARG A 1 234 ? -5.159 11.087 -40.446 1.00 78.31 234 ARG A N 1
ATOM 1781 C CA . ARG A 1 234 ? -5.104 10.502 -39.094 1.00 78.31 234 ARG A CA 1
ATOM 1782 C C . ARG A 1 234 ? -6.367 9.729 -38.686 1.00 78.31 234 ARG A C 1
ATOM 1784 O O . ARG A 1 234 ? -6.581 9.515 -37.491 1.00 78.31 234 ARG A O 1
ATOM 1791 N N . HIS A 1 235 ? -7.174 9.274 -39.646 1.00 84.31 235 HIS A N 1
ATOM 1792 C CA . HIS A 1 235 ? -8.330 8.424 -39.378 1.00 84.31 235 HIS A CA 1
ATOM 1793 C C . HIS A 1 235 ? -7.956 6.941 -39.476 1.00 84.31 235 HIS A C 1
ATOM 1795 O O . HIS A 1 235 ? -7.505 6.452 -40.508 1.00 84.31 235 HIS A O 1
ATOM 1801 N N . TYR A 1 236 ? -8.174 6.206 -38.386 1.00 86.12 236 TYR A N 1
ATOM 1802 C CA . TYR A 1 236 ? -7.912 4.769 -38.306 1.00 86.12 236 TYR A CA 1
ATOM 1803 C C . TYR A 1 236 ? -9.226 3.992 -38.358 1.00 86.12 236 TYR A C 1
ATOM 1805 O O . TYR A 1 236 ? -10.205 4.378 -37.721 1.00 86.12 236 TYR A O 1
ATOM 1813 N N . ASN A 1 237 ? -9.249 2.865 -39.074 1.00 87.94 237 ASN A N 1
ATOM 1814 C CA . ASN A 1 237 ? -10.357 1.921 -38.965 1.00 87.94 237 ASN A CA 1
ATOM 1815 C C . ASN A 1 237 ? -10.218 1.137 -37.654 1.00 87.94 237 ASN A C 1
ATOM 1817 O O . ASN A 1 237 ? -9.428 0.199 -37.572 1.00 87.94 237 ASN A O 1
ATOM 1821 N N . THR A 1 238 ? -10.979 1.530 -36.635 1.00 91.12 238 THR A N 1
ATOM 1822 C CA . THR A 1 238 ? -10.960 0.901 -35.305 1.00 91.12 238 THR A CA 1
ATOM 1823 C C . THR A 1 238 ? -11.913 -0.287 -35.181 1.00 91.12 238 THR A C 1
ATOM 1825 O O . THR A 1 238 ? -11.984 -0.904 -34.121 1.00 91.12 238 THR A O 1
ATOM 1828 N N . THR A 1 239 ? -12.631 -0.646 -36.249 1.00 91.38 239 THR A N 1
ATOM 1829 C CA . THR A 1 239 ? -13.613 -1.736 -36.221 1.00 91.38 239 THR A CA 1
ATOM 1830 C C . THR A 1 239 ? -12.914 -3.080 -35.984 1.00 91.38 239 THR A C 1
ATOM 1832 O O . THR A 1 239 ? -12.072 -3.478 -36.798 1.00 91.38 239 THR A O 1
ATOM 1835 N N . PRO A 1 240 ? -13.255 -3.822 -34.915 1.00 88.75 240 PRO A N 1
ATOM 1836 C CA . PRO A 1 240 ? -12.631 -5.108 -34.646 1.00 88.75 240 PRO A CA 1
ATOM 1837 C C . PRO A 1 240 ? -13.075 -6.136 -35.688 1.00 88.75 240 PRO A C 1
ATOM 1839 O O . PRO A 1 240 ? -14.265 -6.295 -35.961 1.00 88.75 240 PRO A O 1
ATOM 1842 N N . THR A 1 241 ? -12.119 -6.868 -36.254 1.00 90.81 241 THR A N 1
ATOM 1843 C CA . THR A 1 241 ? -12.388 -7.991 -37.160 1.00 90.81 241 THR A CA 1
ATOM 1844 C C . THR A 1 241 ? -11.507 -9.171 -36.780 1.00 90.81 241 THR A C 1
ATOM 1846 O O . THR A 1 241 ? -10.331 -9.000 -36.466 1.00 90.81 241 THR A O 1
ATOM 1849 N N . ILE A 1 242 ? -12.092 -10.369 -36.773 1.00 92.56 242 ILE A N 1
ATOM 1850 C CA . ILE A 1 242 ? -11.360 -11.619 -36.561 1.00 92.56 242 ILE A CA 1
ATOM 1851 C C . ILE A 1 242 ? -11.127 -12.239 -37.934 1.00 92.56 242 ILE A C 1
ATOM 1853 O O . ILE A 1 242 ? -12.071 -12.461 -38.690 1.00 92.56 242 ILE A O 1
ATOM 1857 N N . SER A 1 243 ? -9.869 -12.508 -38.257 1.00 93.25 243 SER A N 1
ATOM 1858 C CA . SER A 1 243 ? -9.454 -13.171 -39.488 1.00 93.25 243 SER A CA 1
ATOM 1859 C C . SER A 1 243 ? -9.127 -14.632 -39.199 1.00 93.25 243 SER A C 1
ATOM 1861 O O . SER A 1 243 ? -8.353 -14.921 -38.290 1.00 93.25 243 SER A O 1
ATOM 1863 N N . THR A 1 244 ? -9.653 -15.561 -39.995 1.00 94.94 244 THR A N 1
ATOM 1864 C CA . THR A 1 244 ? -9.278 -16.986 -39.915 1.00 94.94 244 THR A CA 1
ATOM 1865 C C . THR A 1 244 ? -7.881 -17.251 -40.473 1.00 94.94 244 THR A C 1
ATOM 1867 O O . THR A 1 244 ? -7.218 -18.191 -40.049 1.00 94.94 244 THR A O 1
ATOM 1870 N N . ASP A 1 245 ? -7.418 -16.385 -41.378 1.00 95.44 245 ASP A N 1
ATOM 1871 C CA . ASP A 1 245 ? -6.205 -16.614 -42.176 1.00 95.44 245 ASP A CA 1
ATOM 1872 C C . ASP A 1 245 ? -5.011 -15.760 -41.714 1.00 95.44 245 ASP A C 1
ATOM 1874 O O . ASP A 1 245 ? -3.968 -15.714 -42.366 1.00 95.44 245 ASP A O 1
ATOM 1878 N N . LYS A 1 246 ? -5.166 -15.025 -40.606 1.00 92.56 246 LYS A N 1
ATOM 1879 C CA . LYS A 1 246 ? -4.144 -14.124 -40.053 1.00 92.56 246 LYS A CA 1
ATOM 1880 C C . LYS A 1 246 ? -4.088 -14.267 -38.537 1.00 92.56 246 LYS A C 1
ATOM 1882 O O . LYS A 1 246 ? -5.063 -14.669 -37.909 1.00 92.56 246 LYS A O 1
ATOM 1887 N N . LEU A 1 247 ? -2.954 -13.884 -37.950 1.00 93.06 247 LEU A N 1
ATOM 1888 C CA . LEU A 1 247 ? -2.847 -13.726 -36.503 1.00 93.06 247 LEU A CA 1
ATOM 1889 C C . LEU A 1 247 ? -3.790 -12.610 -36.039 1.00 93.06 247 LEU A C 1
ATOM 1891 O O . LEU A 1 247 ? -3.703 -11.480 -36.519 1.00 93.06 247 LEU A O 1
ATOM 1895 N N . ASN A 1 248 ? -4.651 -12.926 -35.078 1.00 94.31 248 ASN A N 1
ATOM 1896 C CA . ASN A 1 248 ? -5.498 -11.946 -34.411 1.00 94.31 248 ASN A CA 1
ATOM 1897 C C . ASN A 1 248 ? -4.766 -11.429 -33.173 1.00 94.31 248 ASN A C 1
ATOM 1899 O O . ASN A 1 248 ? -4.436 -12.203 -32.276 1.00 94.31 248 ASN A O 1
ATOM 1903 N N . VAL A 1 249 ? -4.496 -10.125 -33.138 1.00 93.94 24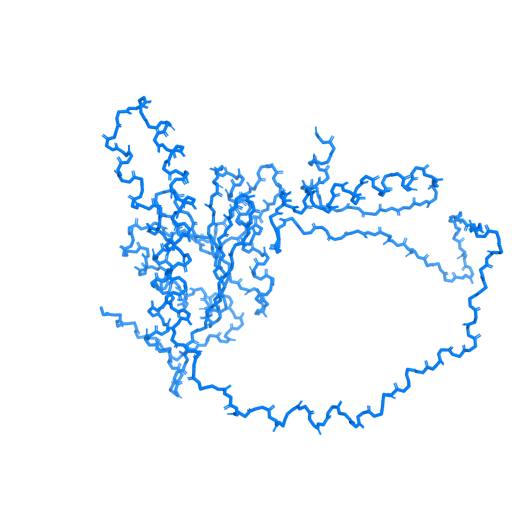9 VAL A N 1
ATOM 1904 C CA . VAL A 1 249 ? -3.826 -9.469 -32.012 1.00 93.94 249 VAL A CA 1
ATOM 1905 C C . VAL A 1 249 ? -4.874 -8.731 -31.191 1.00 93.94 249 VAL A C 1
ATOM 1907 O O . VAL A 1 249 ? -5.509 -7.798 -31.677 1.00 93.94 249 VAL A O 1
ATOM 1910 N N . HIS A 1 250 ? -5.050 -9.148 -29.940 1.00 93.69 250 HIS A N 1
ATOM 1911 C CA . HIS A 1 250 ? -5.949 -8.493 -28.997 1.00 93.69 250 HIS A CA 1
ATOM 1912 C C . HIS A 1 250 ? -5.165 -7.461 -28.190 1.00 93.69 250 HIS A C 1
ATOM 1914 O O . HIS A 1 250 ? -4.302 -7.816 -27.390 1.00 93.69 250 HIS A O 1
ATOM 1920 N N . LEU A 1 251 ? -5.462 -6.182 -28.404 1.00 93.75 251 LEU A N 1
ATOM 1921 C CA . LEU A 1 251 ? -4.917 -5.098 -27.592 1.00 93.75 251 LEU A CA 1
ATOM 1922 C C . LEU A 1 251 ? -5.828 -4.895 -26.384 1.00 93.75 251 LEU A C 1
ATOM 1924 O O . LEU A 1 251 ? -7.032 -4.703 -26.555 1.00 93.75 251 LEU A O 1
ATOM 1928 N N . ILE A 1 252 ? -5.258 -4.942 -25.179 1.00 94.75 252 ILE A N 1
ATOM 1929 C CA . ILE A 1 252 ? -6.009 -4.826 -23.926 1.00 94.75 252 ILE A CA 1
ATOM 1930 C C . ILE A 1 252 ? -5.485 -3.621 -23.126 1.00 94.75 252 ILE A C 1
ATOM 1932 O O . ILE A 1 252 ? -4.557 -3.765 -22.324 1.00 94.75 252 ILE A O 1
ATOM 1936 N N . PRO A 1 253 ? -6.039 -2.417 -23.367 1.00 97.00 253 PRO A N 1
ATOM 1937 C CA . PRO A 1 253 ? -5.705 -1.229 -22.590 1.00 97.00 253 PRO A CA 1
ATOM 1938 C C . PRO A 1 253 ? -6.140 -1.390 -21.131 1.00 97.00 253 PRO A C 1
ATOM 1940 O O . PRO A 1 253 ? -7.274 -1.797 -20.873 1.00 97.00 253 PRO A O 1
ATOM 1943 N N . HIS A 1 254 ? -5.246 -1.064 -20.200 1.00 96.06 254 HIS A N 1
ATOM 1944 C CA . HIS A 1 254 ? -5.457 -1.164 -18.756 1.00 96.06 254 HIS A CA 1
ATOM 1945 C C . HIS A 1 254 ? -4.650 -0.095 -18.014 1.00 96.06 254 HIS A C 1
ATOM 1947 O O . HIS A 1 254 ? -3.762 0.528 -18.599 1.00 96.06 254 HIS A O 1
ATOM 1953 N N . THR A 1 255 ? -4.953 0.077 -16.730 1.00 94.25 255 THR A N 1
ATOM 1954 C CA . THR A 1 255 ? -4.116 0.776 -15.746 1.00 94.25 255 THR A CA 1
ATOM 1955 C C . THR A 1 255 ? -3.862 -0.157 -14.564 1.00 94.25 255 THR A C 1
ATOM 1957 O O . THR A 1 255 ? -4.592 -1.135 -14.395 1.00 94.25 255 THR A O 1
ATOM 1960 N N . HIS A 1 256 ? -2.809 0.117 -13.800 1.00 94.25 256 HIS A N 1
ATOM 1961 C CA . HIS A 1 256 ? -2.489 -0.575 -12.557 1.00 94.25 256 HIS A CA 1
ATOM 1962 C C . HIS A 1 256 ? -2.464 0.465 -11.443 1.00 94.25 256 HIS A C 1
ATOM 1964 O O . HIS A 1 256 ? -1.497 1.219 -11.325 1.00 94.25 256 HIS A O 1
ATOM 1970 N N . ASP A 1 257 ? -3.538 0.515 -10.662 1.00 91.19 257 ASP A N 1
ATOM 1971 C CA . ASP A 1 257 ? -3.729 1.542 -9.644 1.00 91.19 257 ASP A CA 1
ATOM 1972 C C . ASP A 1 257 ? -3.577 0.908 -8.260 1.00 91.19 257 ASP A C 1
ATOM 1974 O O . ASP A 1 257 ? -4.521 0.336 -7.722 1.00 91.19 257 ASP A O 1
ATOM 1978 N N . ASP A 1 258 ? -2.388 0.986 -7.666 1.00 86.56 258 ASP A N 1
ATOM 1979 C CA . ASP A 1 258 ? -2.122 0.367 -6.365 1.00 86.56 258 ASP A CA 1
ATOM 1980 C C . ASP A 1 258 ? -2.964 1.004 -5.242 1.00 86.56 258 ASP A C 1
ATOM 1982 O O . ASP A 1 258 ? -2.816 2.202 -4.968 1.00 86.56 258 ASP A O 1
ATOM 1986 N N . PRO A 1 259 ? -3.823 0.247 -4.523 1.00 80.12 259 PRO A N 1
ATOM 1987 C CA . PRO A 1 259 ? -4.625 0.776 -3.422 1.00 80.12 259 PRO A CA 1
ATOM 1988 C C . PRO A 1 259 ? -3.788 0.922 -2.140 1.00 80.12 259 PRO A C 1
ATOM 1990 O O . PRO A 1 259 ? -4.137 0.391 -1.088 1.00 80.12 259 PRO A O 1
ATOM 1993 N N . GLY A 1 260 ? -2.696 1.680 -2.230 1.00 75.62 260 GLY A N 1
ATOM 1994 C CA . GLY A 1 260 ? -1.692 1.858 -1.186 1.00 75.62 260 GLY A CA 1
ATOM 1995 C C . GLY A 1 260 ? -0.346 1.261 -1.597 1.00 75.62 260 GLY A C 1
ATOM 1996 O O . GLY A 1 260 ? -0.198 0.046 -1.666 1.00 75.62 260 GLY A O 1
ATOM 1997 N N . TRP A 1 261 ? 0.640 2.128 -1.840 1.00 79.00 261 TRP A N 1
ATOM 1998 C CA . TRP A 1 261 ? 2.042 1.762 -2.087 1.00 79.00 261 TRP A CA 1
ATOM 1999 C C . TRP A 1 261 ? 2.952 2.920 -1.653 1.00 79.00 261 TRP A C 1
ATOM 2001 O O . TRP A 1 261 ? 3.197 3.110 -0.467 1.00 79.00 261 TRP A O 1
ATOM 2011 N N . LEU A 1 262 ? 3.405 3.780 -2.564 1.00 74.94 262 LEU A N 1
ATOM 2012 C CA . LEU A 1 262 ? 4.195 4.954 -2.163 1.00 74.94 262 LEU A CA 1
ATOM 2013 C C . LEU A 1 262 ? 3.324 6.055 -1.546 1.00 74.94 262 LEU A C 1
ATOM 2015 O O . LEU A 1 262 ? 3.797 6.827 -0.712 1.00 7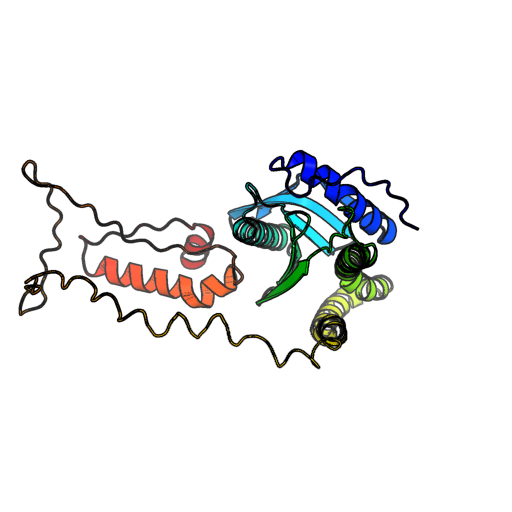4.94 262 LEU A O 1
ATOM 2019 N N . LEU A 1 263 ? 2.054 6.110 -1.948 1.00 77.88 263 LEU A N 1
ATOM 2020 C CA . LEU A 1 263 ? 1.038 7.021 -1.434 1.00 77.88 263 LEU A CA 1
ATOM 2021 C C . LEU A 1 263 ? -0.125 6.231 -0.820 1.00 77.88 263 LEU A C 1
ATOM 2023 O O . LEU A 1 263 ? -0.292 5.035 -1.078 1.00 77.88 263 LEU A O 1
ATOM 2027 N N . THR A 1 264 ? -0.922 6.897 0.018 1.00 82.31 264 THR A N 1
ATOM 2028 C CA . THR A 1 264 ? -2.159 6.307 0.547 1.00 82.31 264 THR A CA 1
ATOM 2029 C C . THR A 1 264 ? -3.201 6.156 -0.561 1.00 82.31 264 THR A C 1
ATOM 2031 O O . THR A 1 264 ? -3.123 6.816 -1.601 1.00 82.31 264 THR A O 1
ATOM 2034 N N . VAL A 1 265 ? -4.223 5.330 -0.316 1.00 86.56 265 VAL A N 1
ATOM 2035 C CA . VAL A 1 265 ? -5.357 5.159 -1.241 1.00 86.56 265 VAL A CA 1
ATOM 2036 C C . VAL A 1 265 ? -5.961 6.516 -1.607 1.00 86.56 265 VAL A C 1
ATOM 2038 O O . VAL A 1 265 ? -6.096 6.842 -2.777 1.00 86.56 265 VAL A O 1
ATOM 2041 N N . ASP A 1 266 ? -6.276 7.358 -0.626 1.00 86.69 266 ASP A N 1
ATOM 2042 C CA . ASP A 1 266 ? -6.947 8.631 -0.907 1.00 86.69 266 ASP A CA 1
ATOM 2043 C C . ASP A 1 266 ? -6.025 9.621 -1.643 1.00 86.69 266 ASP A C 1
ATOM 2045 O O . ASP A 1 266 ? -6.483 10.397 -2.483 1.00 86.69 266 ASP A O 1
ATOM 2049 N N . GLN A 1 267 ? -4.714 9.571 -1.390 1.00 85.00 267 GLN A N 1
ATOM 2050 C CA . GLN A 1 267 ? -3.748 10.375 -2.133 1.00 85.00 267 GLN A CA 1
ATOM 2051 C C . GLN A 1 267 ? -3.668 9.966 -3.603 1.00 85.00 267 GLN A C 1
ATOM 2053 O O . GLN A 1 267 ? -3.749 10.849 -4.453 1.00 85.00 267 GLN A O 1
ATOM 2058 N N . TYR A 1 268 ? -3.529 8.668 -3.896 1.00 91.31 268 TYR A N 1
ATOM 2059 C CA . TYR A 1 268 ? -3.549 8.170 -5.275 1.00 91.31 268 TYR A CA 1
ATOM 2060 C C . TYR A 1 268 ? -4.866 8.512 -5.965 1.00 91.31 268 TYR A C 1
ATOM 2062 O O . TYR A 1 268 ? -4.864 8.978 -7.103 1.00 91.31 268 TYR A O 1
ATOM 2070 N N . PHE A 1 269 ? -5.986 8.363 -5.250 1.00 90.62 269 PHE A N 1
ATOM 2071 C CA . PHE A 1 269 ? -7.300 8.690 -5.786 1.00 90.62 269 PHE A CA 1
ATOM 2072 C C . PHE A 1 269 ? -7.392 10.144 -6.249 1.00 90.62 269 PHE A C 1
ATOM 2074 O O . PHE A 1 269 ? -7.793 10.395 -7.377 1.00 90.62 269 PHE A O 1
ATOM 2081 N N . THR A 1 270 ? -6.984 11.082 -5.390 1.00 88.81 270 THR A N 1
ATOM 2082 C CA . THR A 1 270 ? -7.158 12.525 -5.630 1.00 88.81 270 THR A CA 1
ATOM 2083 C C . THR A 1 270 ? -6.091 13.125 -6.555 1.00 88.81 270 THR A C 1
ATOM 2085 O O . THR A 1 270 ? -6.239 14.253 -7.015 1.00 88.81 270 THR A O 1
ATOM 2088 N N . GLN A 1 271 ? -4.957 12.445 -6.744 1.00 88.31 271 GLN A N 1
ATOM 2089 C CA . GLN A 1 271 ? -3.847 12.961 -7.554 1.00 88.31 271 GLN A CA 1
ATOM 2090 C C . GLN A 1 271 ? -3.808 12.362 -8.958 1.00 88.31 271 GLN A C 1
ATOM 2092 O O . GLN A 1 271 ? -3.307 13.021 -9.870 1.00 88.31 271 GLN A O 1
ATOM 2097 N N . GLU A 1 272 ? -4.279 11.124 -9.126 1.00 90.69 272 GLU A N 1
ATOM 2098 C CA . GLU A 1 272 ? -4.064 10.361 -10.357 1.00 90.69 272 GLU A CA 1
ATOM 2099 C C . GLU A 1 272 ? -5.318 9.606 -10.813 1.00 90.69 272 GLU A C 1
ATOM 2101 O O . GLU A 1 272 ? -5.745 9.761 -11.959 1.00 90.69 272 GLU A O 1
ATO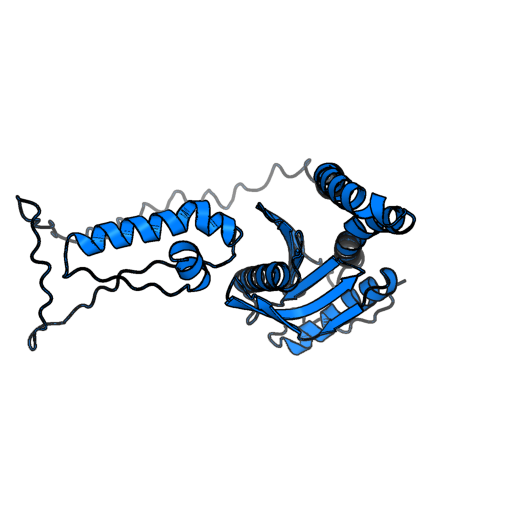M 2106 N N . VAL A 1 273 ? -5.918 8.787 -9.943 1.00 94.31 273 VAL A N 1
ATOM 2107 C CA . VAL A 1 273 ? -6.914 7.790 -10.376 1.00 94.31 273 VAL A CA 1
ATOM 2108 C C . VAL A 1 273 ? -8.242 8.417 -10.805 1.00 94.31 273 VAL A C 1
ATOM 2110 O O . VAL A 1 273 ? -8.847 7.948 -11.771 1.00 94.31 273 VAL A O 1
ATOM 2113 N N . ASP A 1 274 ? -8.694 9.484 -10.141 1.00 94.38 274 ASP A N 1
ATOM 2114 C CA . ASP A 1 274 ? -9.912 10.201 -10.534 1.00 94.38 274 ASP A CA 1
ATOM 2115 C C . ASP A 1 274 ? -9.821 10.721 -11.980 1.00 94.38 274 ASP A C 1
ATOM 2117 O O . ASP A 1 274 ? -10.704 10.472 -12.804 1.00 94.38 274 ASP A O 1
ATOM 2121 N N . TYR A 1 275 ? -8.689 11.331 -12.324 1.00 94.81 275 TYR A N 1
ATOM 2122 C CA . TYR A 1 275 ? -8.385 11.832 -13.653 1.00 94.81 275 TYR A CA 1
ATOM 2123 C C . TYR A 1 275 ? -8.243 10.702 -14.681 1.00 94.81 275 TYR A C 1
ATOM 2125 O O . TYR A 1 275 ? -8.716 10.835 -15.816 1.00 94.81 275 TYR A O 1
ATOM 2133 N N . ILE A 1 276 ? -7.627 9.572 -14.314 1.00 96.69 276 ILE A N 1
ATOM 2134 C CA . ILE A 1 276 ? -7.539 8.393 -15.191 1.00 96.69 276 ILE A CA 1
ATOM 2135 C C . ILE A 1 276 ? -8.944 7.904 -15.557 1.00 96.69 276 ILE A C 1
ATOM 2137 O O . ILE A 1 276 ? -9.245 7.740 -16.741 1.00 96.69 276 ILE A O 1
ATOM 2141 N N . LEU A 1 277 ? -9.825 7.714 -14.572 1.00 97.38 277 LEU A N 1
ATOM 2142 C CA . LEU A 1 277 ? -11.182 7.219 -14.812 1.00 97.38 277 LEU A CA 1
ATOM 2143 C C . LEU A 1 277 ? -12.015 8.208 -15.643 1.00 97.38 277 LEU A C 1
ATOM 2145 O O . LEU A 1 277 ? -12.638 7.797 -16.628 1.00 97.38 277 LEU A O 1
ATOM 2149 N N . ASP A 1 278 ? -11.956 9.506 -15.333 1.00 96.50 278 ASP A N 1
ATOM 2150 C CA . ASP A 1 278 ? -12.658 10.553 -16.089 1.00 96.50 278 ASP A CA 1
ATOM 2151 C C . ASP A 1 278 ? -12.219 10.611 -17.558 1.00 96.50 278 ASP A C 1
ATOM 2153 O O . ASP A 1 278 ? -13.043 10.675 -18.485 1.00 96.50 278 ASP A O 1
ATOM 2157 N N . THR A 1 279 ? -10.907 10.573 -17.797 1.00 97.00 279 THR A N 1
ATOM 2158 C CA . THR A 1 279 ? -10.357 10.653 -19.154 1.00 97.00 279 THR A CA 1
ATOM 2159 C C . THR A 1 279 ? -10.628 9.386 -19.953 1.00 97.00 279 THR A C 1
ATOM 2161 O O . THR A 1 279 ? -11.035 9.481 -21.113 1.00 97.00 279 THR A O 1
ATOM 2164 N N . VAL A 1 280 ? -10.500 8.204 -19.345 1.00 97.62 280 VAL A N 1
ATOM 2165 C CA . VAL A 1 280 ? -10.840 6.931 -19.991 1.00 97.62 280 VAL A CA 1
ATOM 2166 C C . VAL A 1 280 ? -12.308 6.913 -20.403 1.00 97.62 280 VAL A C 1
ATOM 2168 O O . VAL A 1 280 ? -12.603 6.613 -21.559 1.00 97.62 280 VAL A O 1
ATOM 2171 N N . VAL A 1 281 ? -13.236 7.274 -19.512 1.00 97.25 281 VAL A N 1
ATOM 2172 C CA . VAL A 1 281 ? -14.673 7.296 -19.836 1.00 97.25 281 VAL A CA 1
ATOM 2173 C C . VAL A 1 281 ? -14.958 8.267 -20.980 1.00 97.25 281 VAL A C 1
ATOM 2175 O O . VAL A 1 281 ? -15.657 7.908 -21.932 1.00 97.25 281 VAL A O 1
ATOM 2178 N N . THR A 1 282 ? -14.358 9.458 -20.942 1.00 97.69 282 THR A N 1
ATOM 2179 C CA . THR A 1 282 ? -14.469 10.452 -22.018 1.00 97.69 282 THR A CA 1
ATOM 2180 C C . THR A 1 282 ? -13.964 9.904 -23.357 1.00 97.69 282 THR A C 1
ATOM 2182 O O . THR A 1 282 ? -14.595 10.106 -24.395 1.00 97.69 282 THR A O 1
ATOM 2185 N N . GLU A 1 283 ? -12.840 9.186 -23.366 1.00 96.56 283 GLU A N 1
ATOM 2186 C CA . GLU A 1 283 ? -12.284 8.602 -24.587 1.00 96.56 283 GLU A CA 1
ATOM 2187 C C . GLU A 1 283 ? -13.078 7.390 -25.088 1.00 96.56 283 GLU A C 1
ATOM 2189 O O . GLU A 1 283 ? -13.215 7.218 -26.302 1.00 96.56 283 GLU A O 1
ATOM 2194 N N . LEU A 1 284 ? -13.641 6.569 -24.201 1.00 97.44 284 LEU A N 1
ATOM 2195 C CA . LEU A 1 284 ? -14.502 5.445 -24.581 1.00 97.44 284 LEU A CA 1
ATOM 2196 C C . LEU A 1 284 ? -15.814 5.920 -25.220 1.00 97.44 284 LEU A C 1
ATOM 2198 O O . LEU A 1 284 ? -16.307 5.283 -26.147 1.00 97.44 284 LEU A O 1
ATOM 2202 N N . GLN A 1 285 ? -16.358 7.062 -24.790 1.00 97.31 285 GLN A N 1
ATOM 2203 C CA . GLN A 1 285 ? -17.569 7.642 -25.386 1.00 97.31 285 GLN A CA 1
ATOM 2204 C C . GLN A 1 285 ? -17.365 8.142 -26.825 1.00 97.31 285 GLN A C 1
ATOM 2206 O O . GLN A 1 285 ? -18.326 8.201 -27.592 1.00 97.31 285 GLN A O 1
ATOM 2211 N N . LYS A 1 286 ? -16.131 8.493 -27.213 1.00 95.88 286 LYS A N 1
ATOM 2212 C CA . LYS A 1 286 ? -15.816 9.010 -28.558 1.00 95.88 286 LYS A CA 1
ATOM 2213 C C . LYS A 1 286 ? -15.789 7.929 -29.637 1.00 95.88 286 LYS A C 1
ATOM 2215 O O . LYS A 1 286 ? -15.987 8.251 -30.806 1.00 95.88 286 LYS A O 1
ATOM 2220 N N . ASP A 1 287 ? -15.519 6.676 -29.273 1.00 94.94 287 ASP A N 1
ATOM 2221 C CA . ASP A 1 287 ? -15.453 5.563 -30.222 1.00 94.94 287 ASP A CA 1
ATOM 2222 C C . ASP A 1 287 ? -15.933 4.254 -29.565 1.00 94.94 287 ASP A C 1
ATOM 2224 O O . ASP A 1 287 ? -15.235 3.710 -28.702 1.00 94.94 287 ASP A O 1
ATOM 2228 N N . PRO A 1 288 ? -17.080 3.693 -30.004 1.00 94.75 288 PRO A N 1
ATOM 2229 C CA . PRO A 1 288 ? -17.655 2.478 -29.429 1.00 94.75 288 PRO A CA 1
ATOM 2230 C C . PRO A 1 288 ? -16.809 1.219 -29.667 1.00 94.75 288 PRO A C 1
ATOM 2232 O O . PRO A 1 288 ? -17.109 0.170 -29.094 1.00 94.75 288 PRO A O 1
ATOM 2235 N N . ASN A 1 289 ? -15.766 1.275 -30.500 1.00 95.38 289 ASN A N 1
ATOM 2236 C CA . ASN A 1 289 ? -14.826 0.172 -30.695 1.00 95.38 289 ASN A CA 1
ATOM 2237 C C . ASN A 1 289 ? -13.715 0.135 -29.639 1.00 95.38 289 ASN A C 1
ATOM 2239 O O . ASN A 1 289 ? -13.068 -0.902 -29.474 1.00 95.38 289 ASN A O 1
ATOM 2243 N N . ARG A 1 290 ? -13.498 1.223 -28.890 1.00 95.81 290 ARG A N 1
ATOM 2244 C CA . ARG A 1 290 ? -12.496 1.251 -27.820 1.00 95.81 290 ARG A CA 1
ATOM 2245 C C . ARG A 1 290 ? -12.918 0.349 -26.663 1.00 95.81 290 ARG A C 1
ATOM 2247 O O . ARG A 1 290 ? -14.101 0.122 -26.404 1.00 95.81 290 ARG A O 1
ATOM 2254 N N . ARG A 1 291 ? -11.926 -0.219 -25.986 1.00 95.56 291 ARG A N 1
ATOM 2255 C CA . ARG A 1 291 ? -12.088 -1.102 -24.828 1.00 95.56 291 ARG A CA 1
ATOM 2256 C C . ARG A 1 291 ? -11.070 -0.696 -23.776 1.00 95.56 291 ARG A C 1
ATOM 2258 O O . ARG A 1 291 ? -9.986 -0.235 -24.123 1.00 95.56 291 ARG A O 1
ATOM 2265 N N . PHE A 1 292 ? -11.422 -0.897 -22.517 1.00 97.81 292 PHE A N 1
ATOM 2266 C CA . PHE A 1 292 ? -10.537 -0.684 -21.383 1.00 97.81 292 PHE A CA 1
ATOM 2267 C C . PHE A 1 292 ? -10.909 -1.681 -20.289 1.00 97.81 292 PHE A C 1
ATOM 2269 O O . PHE A 1 292 ? -12.095 -1.958 -20.097 1.00 97.81 292 PHE A O 1
ATOM 2276 N N . MET A 1 293 ? -9.912 -2.237 -19.607 1.00 97.00 293 MET A N 1
ATOM 2277 C CA . MET A 1 293 ? -10.120 -3.063 -18.420 1.00 97.00 293 MET A CA 1
ATOM 2278 C C . MET A 1 293 ? -9.686 -2.296 -17.173 1.00 97.00 293 MET A C 1
ATOM 2280 O O . MET A 1 293 ? -8.655 -1.629 -17.177 1.00 97.00 293 MET A O 1
ATOM 2284 N N . TYR A 1 294 ? -10.481 -2.418 -16.114 1.00 96.81 294 TYR A N 1
ATOM 2285 C CA . TYR A 1 294 ? -10.221 -1.819 -14.811 1.00 96.81 294 TYR A CA 1
ATOM 2286 C C . TYR A 1 294 ? -10.494 -2.850 -13.722 1.00 96.81 294 TYR A C 1
ATOM 2288 O O . TYR A 1 294 ? -11.500 -3.563 -13.807 1.00 96.81 294 TYR A O 1
ATOM 2296 N N . VAL A 1 295 ? -9.616 -2.954 -12.727 1.00 94.75 295 VAL A N 1
ATOM 2297 C CA . VAL A 1 295 ? -9.655 -4.050 -11.749 1.00 94.75 295 VAL A CA 1
ATOM 2298 C C . VAL A 1 295 ? -9.962 -3.535 -10.340 1.00 94.75 295 VAL A C 1
ATOM 2300 O O . VAL A 1 295 ? -10.772 -4.135 -9.627 1.00 94.75 295 VAL A O 1
ATOM 2303 N N . GLU A 1 296 ? -9.396 -2.401 -9.939 1.00 94.38 296 GLU A N 1
ATOM 2304 C CA . GLU A 1 296 ? -9.287 -1.987 -8.541 1.00 94.38 296 GLU A CA 1
ATOM 2305 C C . GLU A 1 296 ? -10.569 -1.334 -8.004 1.00 94.38 296 GLU A C 1
ATOM 2307 O O . GLU A 1 296 ? -10.762 -0.119 -7.972 1.00 94.38 296 GLU A O 1
ATOM 2312 N N . GLN A 1 297 ? -11.479 -2.176 -7.508 1.00 90.31 297 GLN A N 1
ATOM 2313 C CA . GLN A 1 297 ? -12.796 -1.763 -7.007 1.00 90.31 297 GLN A CA 1
ATOM 2314 C C . GLN A 1 297 ? -12.757 -0.737 -5.865 1.00 90.31 297 GLN A C 1
ATOM 2316 O O . GLN A 1 297 ? -13.730 -0.002 -5.689 1.00 90.31 297 GLN A O 1
ATOM 2321 N N . ALA A 1 298 ? -11.660 -0.679 -5.103 1.00 85.75 298 ALA A N 1
ATOM 2322 C CA . ALA A 1 298 ? -11.445 0.323 -4.062 1.00 85.75 298 ALA A CA 1
ATOM 2323 C C . ALA A 1 298 ? -11.538 1.749 -4.627 1.00 85.75 298 ALA A C 1
ATOM 2325 O O . ALA A 1 298 ? -12.195 2.610 -4.039 1.00 85.75 298 ALA A O 1
ATOM 2326 N N . PHE A 1 299 ? -10.925 1.982 -5.786 1.00 94.19 299 PHE A N 1
ATOM 2327 C CA . PHE A 1 299 ? -10.935 3.267 -6.473 1.00 94.19 299 PHE A CA 1
ATOM 2328 C C . PHE A 1 299 ? -12.202 3.473 -7.293 1.00 94.19 299 PHE A C 1
ATOM 2330 O O . PHE A 1 299 ? -12.833 4.522 -7.180 1.00 94.19 299 PHE A O 1
ATOM 2337 N N . PHE A 1 300 ? -12.645 2.453 -8.037 1.00 94.12 300 PHE A N 1
ATOM 2338 C CA . PHE A 1 300 ? -13.848 2.568 -8.869 1.00 94.12 300 PHE A CA 1
ATOM 2339 C C . PHE A 1 300 ? -15.085 2.982 -8.056 1.00 94.12 300 PHE A C 1
ATOM 2341 O O . PHE A 1 300 ? -15.886 3.798 -8.500 1.00 94.12 300 PHE A O 1
ATOM 2348 N N . GLN A 1 301 ? -15.238 2.451 -6.840 1.00 90.62 301 GLN A N 1
ATOM 2349 C CA . GLN A 1 301 ? -16.363 2.801 -5.967 1.00 90.62 301 GLN A CA 1
ATOM 2350 C C . GLN A 1 301 ? -16.271 4.205 -5.390 1.00 90.62 301 GLN A C 1
ATOM 2352 O O . GLN A 1 301 ? -17.310 4.825 -5.199 1.00 90.62 301 GLN A O 1
ATOM 2357 N N . ARG A 1 302 ? -15.056 4.694 -5.115 1.00 91.19 302 ARG A N 1
ATOM 2358 C CA . ARG A 1 302 ? -14.832 6.083 -4.690 1.00 91.19 302 ARG A CA 1
ATOM 2359 C C . ARG A 1 302 ? -15.165 7.069 -5.806 1.00 91.19 302 ARG A C 1
ATOM 2361 O O . ARG A 1 302 ? -15.663 8.143 -5.518 1.00 91.19 302 ARG A O 1
ATOM 2368 N N . TRP A 1 303 ? -14.889 6.698 -7.055 1.00 94.88 303 TRP A N 1
ATOM 2369 C CA . TRP A 1 303 ? -15.203 7.517 -8.224 1.00 94.88 303 TRP A CA 1
ATOM 2370 C C . TRP A 1 303 ? -16.700 7.515 -8.569 1.00 94.88 303 TRP A C 1
ATOM 2372 O O . TRP A 1 303 ? -17.259 8.553 -8.905 1.00 94.88 303 TRP A O 1
ATOM 2382 N N . TYR A 1 304 ? -17.356 6.351 -8.497 1.00 91.56 304 TYR A N 1
ATOM 2383 C CA . TYR A 1 304 ? -18.760 6.199 -8.900 1.00 91.56 304 TYR A CA 1
ATOM 2384 C C . TYR A 1 304 ? -19.779 6.636 -7.832 1.00 91.56 304 TYR A C 1
ATOM 2386 O O . TYR A 1 304 ? -20.901 7.007 -8.184 1.00 91.56 304 TYR A O 1
ATOM 2394 N N . GLY A 1 305 ? -19.437 6.484 -6.547 1.00 82.06 305 GLY A N 1
ATOM 2395 C CA . GLY A 1 305 ? -20.334 6.700 -5.403 1.00 82.06 305 GLY A CA 1
ATOM 2396 C C . GLY A 1 305 ? -20.368 8.138 -4.915 1.00 82.06 305 GLY A C 1
ATOM 2397 O O . GLY A 1 305 ? -21.482 8.580 -4.551 1.00 82.06 305 GLY A O 1
#

InterPro domains:
  IPR000602 Glycoside hydrolase family 38, N-terminal domain [PF01074] (246-304)
  IPR011330 Glycoside hydrolase/deacetylase, beta/alpha-barrel [SSF88713] (235-304)
  IPR027291 Glycoside hydrolase 38, N-terminal domain superfamily [G3DSA:3.20.110.10] (217-305)
  IPR050843 Glycosyl Hydrolase Family 38 [PTHR11607] (226-304)

pLDDT: mean 73.43, std 21.49, range [27.34, 97.81]

Secondary structure (DSSP, 8-state):
------PSP-TT-S-HHHHHHHHHHHHHHHHHHHT-EEEEEEEEE-TTT--EEEEEEEEEETTEEEEEEPPSTT-HHHHHHHHHHHHHHHHHHHT-S-EEEEEESSSEEEEEEE-SS-EEEEEEE--B-TTSPBPHHHHHHHHHHHHHHHHTTHHHHHHHHTS-TTTHHHHHHHHHHHHHHTHHHHHHHHHHHHSSS-SS--S---SSSSSSS----------TT------TT----------SSSPPP----B----SSSSS-HHHHIIIIIHHHHHHHHHHHHH-TT---B---HHHHHHHH-